Protein 6EYX (pdb70)

B-factor: mean 40.2, std 14.63, range [18.67, 123.26]

Foldseek 3Di:
DDFFVLLLVLLVVLCVLQDPDNQQQCCAVQNRDDPVRVVCSVVVNDTRNPDDPSNSVVSVVQRWDVLLVVLLVVLVVVQVVDPVNVVPDRSNVSSVVSVLVVVVVCCVVDLPQKFKDADWHGTSVGDIHGRSWIKIAGNVQDPDPPDGPGMGTKDFQDPPCPPQDDDGVSNSVVCVVCSVGID/DDFFVLLLVLLVVLCVLQDVDNQQQCCAPQQRDDPVRVVCSVPVNDTRNPDDPSNSVVSVVQRWDVLLVVLLVVLVVVQVVDPVNVVPDRSNVSSVVSVLVVVVVCCVPVVVQKAKDADWHATSVGDIPGRSWIKIAGNVQDPDPPDGPGIGTKRFQPDDDGVGVSVVCVVRSVRID

Solvent-accessible surface area: 16988 Å² total; per-residue (Å²): 12,85,7,32,98,43,0,30,46,0,0,31,48,2,5,70,33,7,5,185,127,59,72,27,0,17,79,13,107,51,4,111,3,79,90,80,68,7,110,99,0,80,108,51,49,29,78,0,69,142,15,18,0,24,72,0,6,25,0,0,61,26,0,2,10,14,0,0,13,0,0,0,0,12,0,0,59,38,17,64,126,56,112,68,27,86,163,110,40,70,2,66,54,20,0,19,99,13,1,26,98,12,0,63,72,12,21,178,109,76,82,84,17,2,33,23,20,99,5,147,10,104,4,37,86,38,88,108,41,76,112,0,22,6,45,0,4,25,74,71,14,48,39,38,128,68,20,44,1,15,16,0,27,1,46,25,109,20,111,72,91,89,115,79,42,100,35,101,97,83,43,4,88,3,1,56,114,6,42,150,50,0,112,16,130,2,23,97,36,0,28,71,0,0,28,46,2,4,68,23,5,5,178,115,58,73,29,0,16,86,12,101,48,5,132,8,81,82,76,71,0,84,109,0,75,112,57,49,38,73,0,67,158,16,8,0,27,66,0,6,27,0,2,48,27,0,1,10,14,0,0,15,0,0,0,1,12,0,5,75,35,15,72,126,55,112,68,28,85,164,111,41,58,0,54,50,20,0,15,100,12,0,29,100,11,0,64,58,8,11,171,95,53,82,122,22,2,35,21,20,97,5,49,10,105,2,40,85,38,87,146,53,67,118,0,20,26,45,0,4,10,77,73,14,48,34,38,130,68,21,43,0,16,13,0,26,0,44,60,118,103,106,102,39,102,106,89,73,6,89,67,2,66,120,22,43,152,55,0,113

Radius of gyration: 20.68 Å; Cα contacts (8 Å, |Δi|>4): 524; chains: 2; bounding box: 56×54×52 Å

Organism: NCBI:txid2932879

Structure (mmCIF, N/CA/C/O backbone):
data_6EYX
#
_entry.id   6EYX
#
_cell.length_a   71.370
_cell.length_b   71.370
_cell.length_c   177.700
_cell.angle_alpha   90.00
_cell.angle_beta   90.00
_cell.angle_gamma   90.00
#
_symmetry.space_group_name_H-M   'P 43 21 2'
#
loop_
_entity.id
_entity.type
_entity.pdbx_description
1 polymer AcrIIa6
2 water water
#
loop_
_atom_site.group_PDB
_atom_site.id
_atom_site.type_symbol
_atom_site.label_atom_id
_atom_site.label_alt_id
_atom_site.label_comp_id
_atom_site.label_asym_id
_atom_site.label_entity_id
_atom_site.label_seq_id
_atom_site.pdbx_PDB_ins_code
_atom_site.Cartn_x
_atom_site.Cartn_y
_atom_site.Cartn_z
_atom_site.occupancy
_atom_site.B_iso_or_equiv
_atom_site.auth_seq_id
_atom_site.auth_comp_id
_atom_site.auth_asym_id
_atom_site.auth_atom_id
_atom_site.pdbx_PDB_model_num
ATOM 1 N N . MET A 1 1 ? 30.736 -5.802 16.441 1.00 46.99 1 MET A N 1
ATOM 2 C CA . MET A 1 1 ? 32.064 -5.986 15.874 1.00 45.78 1 MET A CA 1
ATOM 3 C C . MET A 1 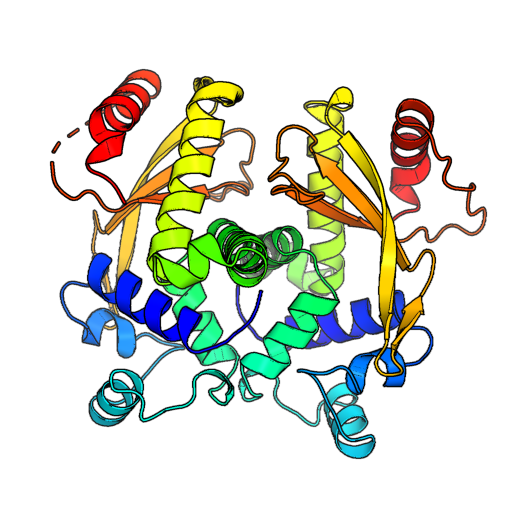1 ? 32.486 -7.453 15.864 1.00 42.67 1 MET A C 1
ATOM 4 O O . MET A 1 1 ? 32.305 -8.155 16.860 1.00 41.15 1 MET A O 1
ATOM 9 N N . LYS A 1 2 ? 33.046 -7.911 14.732 1.00 35.10 2 LYS A N 1
ATOM 10 C CA . LYS A 1 2 ? 33.528 -9.278 14.559 1.00 33.31 2 LYS A CA 1
ATOM 11 C C . LYS A 1 2 ? 34.846 -9.215 13.802 1.00 34.83 2 LYS A C 1
ATOM 12 O O . LYS A 1 2 ? 34.930 -8.548 12.765 1.00 34.09 2 LYS A O 1
ATOM 18 N N . ILE A 1 3 ? 35.874 -9.884 14.329 1.00 28.66 3 ILE A N 1
ATOM 19 C CA . ILE A 1 3 ? 37.163 -9.989 13.651 1.00 28.21 3 ILE A CA 1
ATOM 20 C C . ILE A 1 3 ? 37.081 -11.164 12.657 1.00 31.67 3 ILE A C 1
ATOM 21 O O . ILE A 1 3 ? 36.812 -12.305 13.066 1.00 31.68 3 ILE A O 1
ATOM 26 N N . ASN A 1 4 ? 37.292 -10.885 11.354 1.00 27.62 4 ASN A N 1
ATOM 27 C CA . ASN A 1 4 ? 37.259 -11.864 10.249 1.00 28.21 4 ASN A CA 1
ATOM 28 C C . ASN A 1 4 ? 38.044 -11.311 9.058 1.00 31.32 4 ASN A C 1
ATOM 29 O O . ASN A 1 4 ? 38.586 -10.206 9.156 1.00 29.54 4 ASN A O 1
ATOM 34 N N . ASP A 1 5 ? 38.058 -12.032 7.915 1.00 29.02 5 ASP A N 1
ATOM 35 C CA . ASP A 1 5 ? 38.750 -11.632 6.682 1.00 28.85 5 ASP A CA 1
ATOM 36 C C . ASP A 1 5 ? 38.293 -10.284 6.130 1.00 30.41 5 ASP A C 1
ATOM 37 O O . ASP A 1 5 ? 39.127 -9.556 5.594 1.00 28.79 5 ASP A O 1
ATOM 42 N N . ASP A 1 6 ? 37.009 -9.904 6.323 1.00 27.25 6 ASP A N 1
ATOM 43 C CA . ASP A 1 6 ? 36.538 -8.574 5.895 1.00 26.12 6 ASP A CA 1
ATOM 44 C C . ASP A 1 6 ? 37.299 -7.459 6.611 1.00 29.36 6 ASP A C 1
ATOM 45 O O . ASP A 1 6 ? 37.569 -6.420 6.005 1.00 28.81 6 ASP A O 1
ATOM 50 N N . ILE A 1 7 ? 37.652 -7.678 7.903 1.00 25.57 7 ILE A N 1
ATOM 51 C CA . ILE A 1 7 ? 38.409 -6.718 8.712 1.00 24.68 7 ILE A CA 1
ATOM 52 C C . ILE A 1 7 ? 39.859 -6.673 8.259 1.00 25.65 7 ILE A C 1
ATOM 53 O O . ILE A 1 7 ? 40.440 -5.588 8.203 1.00 23.70 7 ILE A O 1
ATOM 58 N N . LYS A 1 8 ? 40.434 -7.846 7.923 1.00 23.32 8 LYS A N 1
ATOM 59 C CA . LYS A 1 8 ? 41.806 -7.929 7.398 1.00 24.53 8 LYS A CA 1
ATOM 60 C C . LYS A 1 8 ? 41.907 -7.115 6.091 1.00 27.51 8 LYS A C 1
ATOM 61 O O . LYS A 1 8 ? 42.839 -6.337 5.927 1.00 26.08 8 LYS A O 1
ATOM 67 N N . GLU A 1 9 ? 40.914 -7.259 5.199 1.00 26.85 9 GLU A N 1
ATOM 68 C CA . GLU A 1 9 ? 40.851 -6.522 3.928 1.00 26.31 9 GLU A CA 1
ATOM 69 C C . GLU A 1 9 ? 40.695 -5.021 4.208 1.00 28.25 9 GLU A C 1
ATOM 70 O O . GLU A 1 9 ? 41.341 -4.219 3.544 1.00 26.40 9 GLU A O 1
ATOM 72 N N . LEU A 1 10 ? 39.885 -4.658 5.233 1.00 26.48 10 LEU A N 1
ATOM 73 C CA . LEU A 1 10 ? 39.674 -3.265 5.644 1.00 25.31 10 LEU A CA 1
ATOM 74 C C . LEU A 1 10 ? 40.989 -2.642 6.166 1.00 27.14 10 LEU A C 1
ATOM 75 O O . LEU A 1 10 ? 41.318 -1.516 5.785 1.00 26.74 10 LEU A O 1
ATOM 80 N N . ILE A 1 11 ? 41.719 -3.368 7.040 1.00 24.47 11 ILE A N 1
ATOM 81 C CA . ILE A 1 11 ? 43.006 -2.927 7.607 1.00 24.99 11 ILE A CA 1
ATOM 82 C C . ILE A 1 11 ? 43.997 -2.643 6.466 1.00 28.28 11 ILE A C 1
ATOM 83 O O . ILE A 1 11 ? 44.559 -1.548 6.395 1.00 28.38 11 ILE A O 1
ATOM 88 N N . LEU A 1 12 ? 44.186 -3.629 5.569 1.00 26.43 12 LEU A N 1
ATOM 89 C CA . LEU A 1 12 ? 45.117 -3.517 4.434 1.00 26.57 12 LEU A CA 1
ATOM 90 C C . LEU A 1 12 ? 44.758 -2.369 3.507 1.00 28.34 12 LEU A C 1
ATOM 91 O O . LEU A 1 12 ? 45.646 -1.645 3.072 1.00 26.01 12 LEU A O 1
ATOM 96 N N . GLU A 1 13 ? 43.444 -2.137 3.296 1.00 24.42 13 GLU A N 1
ATOM 97 C CA . GLU A 1 13 ? 42.964 -1.021 2.480 1.00 24.43 13 GLU A CA 1
ATOM 98 C C . GLU A 1 13 ? 43.341 0.313 3.113 1.00 26.89 13 GLU A C 1
ATOM 99 O O . GLU A 1 13 ? 43.939 1.148 2.437 1.00 26.01 13 GLU A O 1
ATOM 105 N N . TYR A 1 14 ? 43.018 0.504 4.410 1.00 23.52 14 TYR A N 1
ATOM 106 C CA . TYR A 1 14 ? 43.297 1.763 5.099 1.00 24.15 14 TYR A CA 1
ATOM 107 C C . TYR A 1 14 ? 44.797 2.003 5.332 1.00 28.36 14 TYR A C 1
ATOM 108 O O . TYR A 1 14 ? 45.237 3.145 5.256 1.00 28.07 14 TYR A O 1
ATOM 117 N N . MET A 1 15 ? 45.570 0.935 5.568 1.00 26.49 15 MET A N 1
ATOM 118 C CA . MET A 1 15 ? 47.027 0.988 5.703 1.00 27.31 15 MET A CA 1
ATOM 119 C C . MET A 1 15 ? 47.624 1.614 4.420 1.00 32.21 15 MET A C 1
ATOM 120 O O . MET A 1 15 ? 48.412 2.559 4.515 1.00 31.67 15 MET A O 1
ATOM 125 N N . SER A 1 16 ? 47.185 1.132 3.226 1.00 30.60 16 SER A N 1
ATOM 126 C CA . SER A 1 16 ? 47.639 1.613 1.908 1.00 31.09 16 SER A CA 1
ATOM 127 C C . SER A 1 16 ? 47.251 3.068 1.640 1.00 34.62 16 SER A C 1
ATOM 128 O O . SER A 1 16 ? 47.963 3.755 0.915 1.00 34.90 16 SER A O 1
ATOM 131 N N . ARG A 1 17 ? 46.143 3.537 2.237 1.00 30.45 17 ARG A N 1
ATOM 132 C CA . ARG A 1 17 ? 45.671 4.922 2.087 1.00 29.38 17 ARG A CA 1
ATOM 133 C C . ARG A 1 17 ? 46.493 5.909 2.893 1.00 33.83 17 ARG A C 1
ATOM 134 O O . ARG A 1 17 ? 46.709 7.029 2.431 1.00 33.85 17 ARG A O 1
ATOM 142 N N . TYR A 1 18 ? 46.855 5.549 4.142 1.00 30.40 18 TYR A N 1
ATOM 143 C CA . TYR A 1 18 ? 47.573 6.468 5.018 1.00 30.82 18 TYR A CA 1
ATOM 144 C C . TYR A 1 18 ? 49.085 6.331 4.943 1.00 35.52 18 TYR A C 1
ATOM 145 O O . TYR A 1 18 ? 49.779 7.309 5.168 1.00 35.31 18 TYR A O 1
ATOM 154 N N . PHE A 1 19 ? 49.594 5.127 4.650 1.00 32.80 19 PHE A N 1
ATOM 155 C CA . PHE A 1 19 ? 51.032 4.877 4.633 1.00 33.43 19 PHE A CA 1
ATOM 156 C C . PHE A 1 19 ? 51.592 4.606 3.243 1.00 41.89 19 PHE A C 1
ATOM 157 O O . PHE A 1 19 ? 51.286 3.581 2.632 1.00 42.91 19 PHE A O 1
ATOM 165 N N . LYS A 1 20 ? 52.451 5.530 2.773 1.00 39.99 20 LYS A N 1
ATOM 166 C CA . LYS A 1 20 ? 53.188 5.486 1.508 1.00 41.04 20 LYS A CA 1
ATOM 167 C C . LYS A 1 20 ? 54.134 4.289 1.578 1.00 45.36 20 LYS A C 1
ATOM 168 O O . LYS A 1 20 ? 54.199 3.497 0.636 1.00 45.09 20 LYS A O 1
ATOM 174 N N . PHE A 1 21 ? 54.828 4.133 2.724 1.00 42.18 21 PHE A N 1
ATOM 175 C CA . PHE A 1 21 ? 55.750 3.025 2.947 1.00 42.80 21 PHE A CA 1
ATOM 176 C C . PHE A 1 21 ? 55.194 2.118 4.032 1.00 43.05 21 PHE A C 1
ATOM 177 O O . PHE A 1 21 ? 54.934 2.581 5.141 1.00 41.32 21 PHE A O 1
ATOM 185 N N . GLU A 1 22 ? 54.953 0.842 3.684 1.00 37.36 22 GLU A N 1
ATOM 186 C CA . GLU A 1 22 ? 54.358 -0.160 4.564 1.00 35.47 22 GLU A CA 1
ATOM 187 C C . GLU A 1 22 ? 55.061 -0.325 5.893 1.00 37.60 22 GLU A C 1
ATOM 188 O O . GLU A 1 22 ? 54.372 -0.434 6.903 1.00 35.18 22 GLU A O 1
ATOM 194 N N . ASN A 1 23 ? 56.418 -0.315 5.915 1.00 35.26 23 ASN A N 1
ATOM 195 C CA . ASN A 1 23 ? 57.211 -0.474 7.140 1.00 35.41 23 ASN A CA 1
ATOM 196 C C . ASN A 1 23 ? 56.972 0.655 8.153 1.00 37.89 23 ASN A C 1
ATOM 197 O O . ASN A 1 23 ? 57.156 0.430 9.346 1.00 36.82 23 ASN A O 1
ATOM 202 N N . ASP A 1 24 ? 56.486 1.829 7.703 1.00 33.77 24 ASP A N 1
ATOM 203 C CA . ASP A 1 24 ? 56.126 2.937 8.599 1.00 32.67 24 ASP A CA 1
ATOM 204 C C . ASP A 1 24 ? 54.961 2.507 9.511 1.00 34.36 24 ASP A C 1
ATOM 205 O O . ASP A 1 24 ? 54.835 3.017 10.625 1.00 33.44 24 ASP A O 1
ATOM 210 N N . PHE A 1 25 ? 54.147 1.545 9.043 1.00 30.76 25 PHE A N 1
ATOM 211 C CA . PHE A 1 25 ? 53.000 0.985 9.761 1.00 29.65 25 PHE A CA 1
ATOM 212 C C . PHE A 1 25 ? 53.297 -0.345 10.456 1.00 34.59 25 PHE A C 1
ATOM 213 O O . PHE A 1 25 ? 53.051 -0.452 11.651 1.00 34.50 25 PHE A O 1
ATOM 221 N N . TYR A 1 26 ? 53.743 -1.380 9.713 1.00 31.22 26 TYR A N 1
ATOM 222 C CA . TYR A 1 26 ? 53.892 -2.712 10.302 1.00 30.98 26 TYR A CA 1
ATOM 223 C C . TYR A 1 26 ? 55.009 -2.830 11.345 1.00 35.29 26 TYR A C 1
ATOM 224 O O . TYR A 1 26 ? 54.970 -3.767 12.139 1.00 35.06 26 TYR A O 1
ATOM 233 N N . LYS A 1 27 ? 55.963 -1.879 11.380 1.00 32.29 27 LYS A N 1
ATOM 234 C CA . LYS A 1 27 ? 57.031 -1.871 12.379 1.00 33.50 27 LYS A CA 1
ATOM 235 C C . LYS A 1 27 ? 56.662 -1.039 13.615 1.00 37.23 27 LYS A C 1
ATOM 236 O O . LYS A 1 27 ? 57.489 -0.862 14.508 1.00 37.09 27 LYS A O 1
ATOM 242 N N . LEU A 1 28 ? 55.404 -0.529 13.680 1.00 32.38 28 LEU A N 1
ATOM 243 C CA . LEU A 1 28 ? 54.919 0.269 14.811 1.00 31.61 28 LEU A CA 1
ATOM 244 C C . LEU A 1 28 ? 54.895 -0.513 16.119 1.00 37.87 28 LEU A C 1
ATOM 245 O O . LEU A 1 28 ? 54.639 -1.722 16.086 1.00 36.95 28 LEU A O 1
ATOM 250 N N . PRO A 1 29 ? 55.161 0.158 17.275 1.00 37.45 29 PRO A N 1
ATOM 251 C CA . PRO A 1 29 ? 55.050 -0.531 18.582 1.00 37.77 29 PRO A CA 1
ATOM 252 C C . PRO A 1 29 ? 53.619 -1.057 18.759 1.00 39.96 29 PRO A C 1
ATOM 253 O O . PRO A 1 29 ? 52.654 -0.369 18.404 1.00 39.16 29 PRO A O 1
ATOM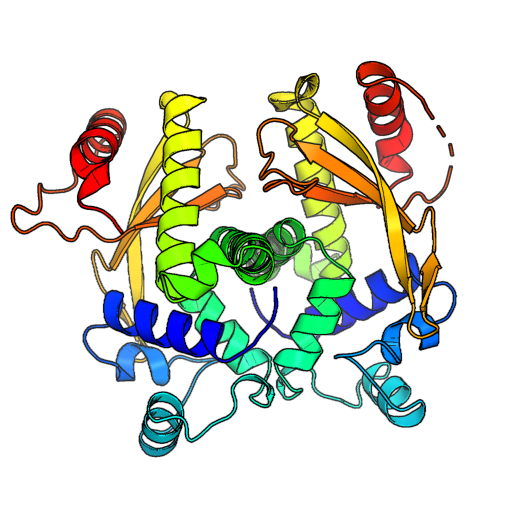 257 N N . GLY A 1 30 ? 53.494 -2.295 19.226 1.00 35.40 30 GLY A N 1
ATOM 258 C CA . GLY A 1 30 ? 52.191 -2.925 19.387 1.00 34.11 30 GLY A CA 1
ATOM 259 C C . GLY A 1 30 ? 51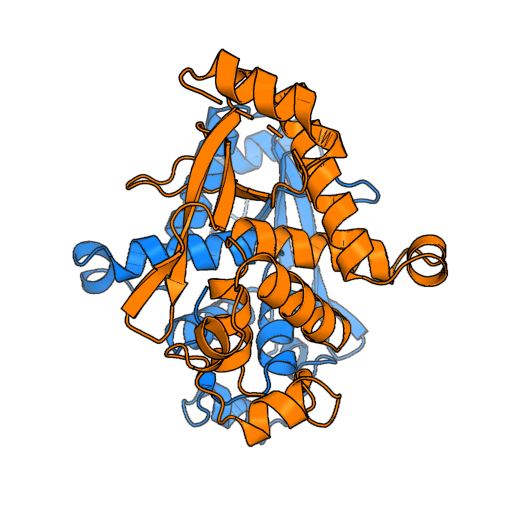.770 -3.734 18.177 1.00 36.12 30 GLY A C 1
ATOM 260 O O . GLY A 1 30 ? 50.919 -4.619 18.293 1.00 35.12 30 GLY A O 1
ATOM 261 N N . ILE A 1 31 ? 52.340 -3.430 16.997 1.00 32.21 31 ILE A N 1
ATOM 262 C CA . ILE A 1 31 ? 52.086 -4.136 15.732 1.00 30.56 31 ILE A CA 1
ATOM 263 C C . ILE A 1 31 ? 53.294 -5.040 15.487 1.00 36.63 31 ILE A C 1
ATOM 264 O O . ILE A 1 31 ? 53.153 -6.264 15.524 1.00 36.66 31 ILE A O 1
ATOM 269 N N . LYS A 1 32 ? 54.486 -4.422 15.341 1.00 34.11 32 LYS A N 1
ATOM 270 C CA . LYS A 1 32 ? 55.809 -5.019 15.219 1.00 35.14 32 LYS A CA 1
ATOM 271 C C . LYS A 1 32 ? 55.856 -6.348 14.437 1.00 36.93 32 LYS A C 1
ATOM 272 O O . LYS A 1 32 ? 56.128 -7.407 15.016 1.00 37.56 32 LYS A O 1
ATOM 278 N N . PHE A 1 33 ? 55.633 -6.278 13.121 1.00 31.39 33 PHE A N 1
ATOM 279 C CA . PHE A 1 33 ? 55.791 -7.440 12.251 1.00 31.18 33 PHE A CA 1
ATOM 280 C C . PHE A 1 33 ? 57.242 -7.487 11.762 1.00 34.49 33 PHE A C 1
ATOM 281 O O . PHE A 1 33 ? 57.865 -6.445 11.541 1.00 32.11 33 PHE A O 1
ATOM 289 N N . THR A 1 34 ? 57.760 -8.700 11.522 1.00 31.98 34 THR A N 1
ATOM 290 C CA . THR A 1 34 ? 59.053 -8.871 10.845 1.00 32.99 34 THR A CA 1
ATOM 291 C C . THR A 1 34 ? 58.686 -8.676 9.360 1.00 37.30 34 THR A C 1
ATOM 292 O O . THR A 1 34 ? 57.507 -8.820 9.011 1.00 35.39 34 THR A O 1
ATOM 296 N N . ASP A 1 35 ? 59.661 -8.363 8.494 1.00 36.08 35 ASP A N 1
ATOM 297 C CA . ASP A 1 35 ? 59.405 -8.185 7.056 1.00 36.36 35 ASP A CA 1
ATOM 298 C C . ASP A 1 35 ? 58.722 -9.424 6.455 1.00 40.33 35 ASP A C 1
ATOM 299 O O . ASP A 1 35 ? 57.749 -9.274 5.714 1.00 39.11 35 ASP A O 1
ATOM 304 N N . ALA A 1 36 ? 59.185 -10.641 6.844 1.00 37.09 36 ALA A N 1
ATOM 305 C CA . ALA A 1 36 ? 58.637 -11.916 6.373 1.00 36.92 36 ALA A CA 1
ATOM 306 C C . ALA A 1 36 ? 57.194 -12.161 6.830 1.00 38.90 36 ALA A C 1
ATOM 307 O O . ALA A 1 36 ? 56.359 -12.514 5.999 1.00 38.49 36 ALA A O 1
ATOM 309 N N . ASN A 1 37 ? 56.903 -11.966 8.139 1.00 34.70 37 ASN A N 1
ATOM 310 C CA . ASN A 1 37 ? 55.555 -12.146 8.696 1.00 33.42 37 ASN A CA 1
ATOM 311 C C . ASN A 1 37 ? 54.558 -11.124 8.159 1.00 37.13 37 ASN A C 1
ATOM 312 O O . ASN A 1 37 ? 53.367 -11.430 8.055 1.00 36.27 37 ASN A O 1
ATOM 317 N N . TRP A 1 38 ? 55.041 -9.931 7.780 1.00 35.24 38 TRP A N 1
ATOM 318 C CA . TRP A 1 38 ? 54.168 -8.909 7.201 1.00 35.71 38 TRP A CA 1
ATOM 319 C C . TRP A 1 38 ? 53.635 -9.356 5.832 1.00 38.43 38 TRP A C 1
ATOM 320 O O . TRP A 1 38 ? 52.422 -9.291 5.594 1.00 36.83 38 TRP A O 1
ATOM 331 N N . GLN A 1 39 ? 54.549 -9.829 4.953 1.00 35.73 39 GLN A N 1
ATOM 332 C CA . GLN A 1 39 ? 54.251 -10.359 3.618 1.00 35.71 39 GLN A CA 1
ATOM 333 C C . GLN A 1 39 ? 53.273 -11.534 3.749 1.00 39.26 39 GLN A C 1
ATOM 334 O O . GLN A 1 39 ? 52.281 -11.565 3.017 1.00 37.63 39 GLN A O 1
ATOM 340 N N . LYS A 1 40 ? 53.524 -12.465 4.724 1.00 36.95 40 LYS A N 1
ATOM 341 C CA . LYS A 1 40 ? 52.661 -13.622 5.031 1.00 37.09 40 LYS A CA 1
ATOM 342 C C . LYS A 1 40 ? 51.242 -13.133 5.384 1.00 40.34 40 LYS A C 1
ATOM 343 O O . LYS A 1 40 ? 50.265 -13.687 4.869 1.00 39.91 40 LYS A O 1
ATOM 349 N N . PHE A 1 41 ? 51.143 -12.057 6.198 1.00 35.77 41 PHE A N 1
ATOM 350 C CA . PHE A 1 41 ? 49.860 -11.455 6.577 1.00 34.69 41 PHE A CA 1
ATOM 351 C C . PHE A 1 41 ? 49.123 -10.864 5.361 1.00 39.73 41 PHE A C 1
ATOM 352 O O . PHE A 1 41 ? 47.944 -11.158 5.176 1.00 38.50 41 PHE A O 1
ATOM 360 N N . LYS A 1 42 ? 49.821 -10.064 4.526 1.00 38.44 42 LYS A N 1
ATOM 361 C CA . LYS A 1 42 ? 49.265 -9.441 3.308 1.00 38.66 42 LYS A CA 1
ATOM 362 C C . LYS A 1 42 ? 48.777 -10.465 2.271 1.00 45.19 42 LYS A C 1
ATOM 363 O O . LYS A 1 42 ? 47.758 -10.228 1.621 1.00 44.88 42 LYS A O 1
ATOM 369 N N . ASN A 1 43 ? 49.511 -11.587 2.116 1.00 43.03 43 ASN A N 1
ATOM 370 C CA . ASN A 1 43 ? 49.249 -12.617 1.110 1.00 44.32 43 ASN A CA 1
ATOM 371 C C . ASN A 1 43 ? 48.209 -13.697 1.508 1.00 49.70 43 ASN A C 1
ATOM 372 O O . ASN A 1 43 ? 47.966 -14.603 0.708 1.00 50.43 43 ASN A O 1
ATOM 377 N N . GLY A 1 44 ? 47.578 -13.581 2.679 1.00 45.49 44 GLY A N 1
ATOM 378 C CA . GLY A 1 44 ? 46.599 -14.575 3.137 1.00 45.08 44 GLY A CA 1
ATOM 379 C C . GLY A 1 44 ? 47.127 -15.784 3.892 1.00 48.51 44 GLY A C 1
ATOM 380 O O . GLY A 1 44 ? 46.375 -16.729 4.156 1.00 49.86 44 GLY A O 1
ATOM 381 N N . GLY A 1 45 ? 48.406 -15.754 4.265 1.00 42.97 45 GLY A N 1
ATOM 382 C CA . GLY A 1 45 ? 49.043 -16.844 5.009 1.00 42.54 45 GLY A CA 1
ATOM 383 C C . GLY A 1 45 ? 48.802 -16.842 6.511 1.00 43.62 45 GLY A C 1
ATOM 384 O O . GLY A 1 45 ? 49.189 -17.801 7.191 1.00 42.22 45 GLY A O 1
ATOM 385 N N . THR A 1 46 ? 48.163 -15.778 7.045 1.00 38.31 46 THR A N 1
ATOM 386 C CA . THR A 1 46 ? 47.887 -15.658 8.482 1.00 37.89 46 THR A CA 1
ATOM 387 C C . THR A 1 46 ? 46.399 -15.415 8.790 1.00 40.71 46 THR A C 1
ATOM 388 O O . THR A 1 46 ? 45.828 -14.404 8.364 1.00 39.81 46 THR A O 1
ATOM 392 N N . ASP A 1 47 ? 45.792 -16.312 9.580 1.00 36.20 47 ASP A N 1
ATOM 393 C CA . ASP A 1 47 ? 44.389 -16.171 9.986 1.00 35.07 47 ASP A CA 1
ATOM 394 C C . ASP A 1 47 ? 44.257 -15.071 11.045 1.00 35.26 47 ASP A C 1
ATOM 395 O O . ASP A 1 47 ? 44.702 -15.252 12.187 1.00 33.82 47 ASP A O 1
ATOM 400 N N . ILE A 1 48 ? 43.645 -13.923 10.671 1.00 31.10 48 ILE A N 1
ATOM 401 C CA . ILE A 1 48 ? 43.439 -12.771 11.558 1.00 29.66 48 ILE A CA 1
ATOM 402 C C . ILE A 1 48 ? 42.621 -13.142 12.818 1.00 32.57 48 ILE A C 1
ATOM 403 O O . ILE A 1 48 ? 42.849 -12.573 13.882 1.00 31.48 48 ILE A O 1
ATOM 408 N N . GLU A 1 49 ? 41.712 -14.125 12.698 1.00 30.08 49 GLU A N 1
ATOM 409 C CA . GLU A 1 49 ? 40.887 -14.602 13.809 1.00 30.08 49 GLU A CA 1
ATOM 410 C C . GLU A 1 49 ? 41.734 -15.195 14.934 1.00 34.78 49 GLU A C 1
ATOM 411 O O . GLU A 1 49 ? 41.378 -15.049 16.111 1.00 33.81 49 GLU A O 1
ATOM 417 N N . LYS A 1 50 ? 42.864 -15.838 14.571 1.00 32.53 50 LYS A N 1
ATOM 418 C CA . LYS A 1 50 ? 43.777 -16.495 15.507 1.00 32.83 50 LYS A CA 1
ATOM 419 C C . LYS A 1 50 ? 44.979 -15.655 15.924 1.00 36.37 50 LYS A C 1
ATOM 420 O O . LYS A 1 50 ? 45.714 -16.060 16.837 1.00 36.67 50 LYS A O 1
ATOM 426 N N . MET A 1 51 ? 45.180 -14.491 15.283 1.00 32.04 51 MET A N 1
ATOM 427 C CA . MET A 1 51 ? 46.280 -13.583 15.647 1.00 32.20 51 MET A CA 1
ATOM 428 C C . MET A 1 51 ? 46.023 -12.974 17.034 1.00 32.67 51 MET A C 1
ATOM 429 O O . MET A 1 51 ? 44.867 -12.905 17.460 1.00 30.50 51 MET A O 1
ATOM 434 N N . GLY A 1 52 ? 47.098 -12.550 17.713 1.00 28.77 52 GLY A N 1
ATOM 435 C CA . GLY A 1 52 ? 47.040 -11.927 19.035 1.00 28.46 52 GLY A CA 1
ATOM 436 C C . GLY A 1 52 ? 46.105 -10.732 19.049 1.00 31.80 52 GLY A C 1
ATOM 437 O O . GLY A 1 52 ? 46.173 -9.886 18.156 1.00 30.24 52 GLY A O 1
ATOM 438 N N . ALA A 1 53 ? 45.170 -10.710 20.018 1.00 29.20 53 ALA A N 1
ATOM 439 C CA . ALA A 1 53 ? 44.167 -9.654 20.170 1.00 28.68 53 ALA A CA 1
ATOM 440 C C . ALA A 1 53 ? 44.772 -8.265 20.285 1.00 30.12 53 ALA A C 1
ATOM 441 O O . ALA A 1 53 ? 44.235 -7.336 19.697 1.00 27.48 53 ALA A O 1
ATOM 443 N N . ALA A 1 54 ? 45.875 -8.118 21.039 1.00 28.16 54 ALA A N 1
ATOM 444 C CA . ALA A 1 54 ? 46.531 -6.818 21.202 1.00 28.14 54 ALA A CA 1
ATOM 445 C C . ALA A 1 54 ? 47.083 -6.301 19.877 1.00 29.11 54 ALA A C 1
ATOM 446 O O . ALA A 1 54 ? 46.903 -5.137 19.578 1.00 25.75 54 ALA A O 1
ATOM 448 N N . ARG A 1 55 ? 47.729 -7.168 19.082 1.00 26.74 55 ARG A N 1
ATOM 449 C CA . ARG A 1 55 ? 48.283 -6.825 17.760 1.00 26.81 55 ARG A CA 1
ATOM 450 C C . ARG A 1 55 ? 47.196 -6.413 16.745 1.00 29.48 55 ARG A C 1
ATOM 451 O O . ARG A 1 55 ? 47.351 -5.396 16.063 1.00 26.87 55 ARG A O 1
ATOM 459 N N . VAL A 1 56 ? 46.101 -7.194 16.664 1.00 26.21 56 VAL A N 1
ATOM 460 C CA . VAL A 1 56 ? 44.982 -6.899 15.757 1.00 25.93 56 VAL A CA 1
ATOM 461 C C . VAL A 1 56 ? 44.325 -5.570 16.123 1.00 28.32 56 VAL A C 1
ATOM 462 O O . VAL A 1 56 ? 44.077 -4.747 15.238 1.00 27.41 56 VAL A O 1
ATOM 466 N N . ASN A 1 57 ? 44.045 -5.363 17.422 1.00 25.58 57 ASN A N 1
ATOM 467 C CA . ASN A 1 57 ? 43.415 -4.130 17.886 1.00 24.52 57 ASN A CA 1
ATOM 468 C C . ASN A 1 57 ? 44.352 -2.921 17.819 1.00 26.92 57 ASN A C 1
ATOM 469 O O . ASN A 1 57 ? 43.863 -1.807 17.662 1.00 26.72 57 ASN A O 1
ATOM 474 N N . ALA A 1 58 ? 45.684 -3.139 17.843 1.00 23.07 58 ALA A N 1
ATOM 475 C CA . ALA A 1 58 ? 46.647 -2.039 17.682 1.00 22.51 58 ALA A CA 1
ATOM 476 C C . ALA A 1 58 ? 46.647 -1.548 16.223 1.00 25.97 58 ALA A C 1
ATOM 477 O O . ALA A 1 58 ? 46.777 -0.333 15.986 1.00 26.11 58 ALA A O 1
ATOM 479 N N . MET A 1 59 ? 46.464 -2.472 15.247 1.00 22.06 59 MET A N 1
ATOM 480 C CA . MET A 1 59 ? 46.375 -2.126 13.821 1.00 21.44 59 MET A CA 1
ATOM 481 C C . MET A 1 59 ? 45.125 -1.284 13.625 1.00 24.87 59 MET A C 1
ATOM 482 O O . MET A 1 59 ? 45.186 -0.227 12.988 1.00 23.59 59 MET A O 1
ATOM 487 N N . LEU A 1 60 ? 43.994 -1.709 14.231 1.00 22.49 60 LEU A N 1
ATOM 488 C CA . LEU A 1 60 ? 42.723 -0.984 14.142 1.00 21.64 60 LEU A CA 1
ATOM 489 C C . LEU A 1 60 ? 42.798 0.366 14.818 1.00 25.07 60 LEU A C 1
ATOM 490 O O . LEU A 1 60 ? 42.320 1.355 14.254 1.00 24.82 60 LEU A O 1
ATOM 495 N N . ASP A 1 61 ? 43.440 0.437 16.010 1.00 24.54 61 ASP A N 1
ATOM 496 C CA . ASP A 1 61 ? 43.608 1.669 16.790 1.00 23.90 61 ASP A CA 1
ATOM 497 C C . ASP A 1 61 ? 44.407 2.730 16.025 1.00 27.38 61 ASP A C 1
ATOM 498 O O . ASP A 1 61 ? 44.067 3.917 16.083 1.00 25.92 61 ASP A O 1
ATOM 503 N N . CYS A 1 62 ? 45.453 2.300 15.287 1.00 26.63 62 CYS A N 1
ATOM 504 C CA . CYS A 1 62 ? 46.274 3.192 14.466 1.00 26.55 62 CYS A CA 1
ATOM 505 C C . CYS A 1 62 ? 45.457 3.791 13.302 1.00 28.43 62 CYS A C 1
ATOM 506 O O . CYS A 1 62 ? 45.441 5.007 13.101 1.00 27.15 62 CYS A O 1
ATOM 509 N N . LEU A 1 63 ? 44.758 2.929 12.555 1.00 24.37 63 LEU A N 1
ATOM 510 C CA . LEU A 1 63 ? 44.042 3.302 11.335 1.00 24.60 63 LEU A CA 1
ATOM 511 C C . LEU A 1 63 ? 42.697 3.991 11.526 1.00 28.04 63 LEU A C 1
ATO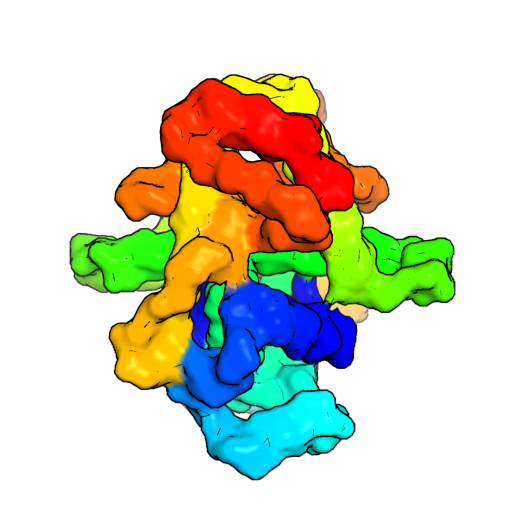M 512 O O . LEU A 1 63 ? 42.289 4.748 10.645 1.00 28.91 63 LEU A O 1
ATOM 517 N N . PHE A 1 64 ? 42.020 3.738 12.643 1.00 23.19 64 PHE A N 1
ATOM 518 C CA . PHE A 1 64 ? 40.678 4.281 12.884 1.00 21.42 64 PHE A CA 1
ATOM 519 C C . PHE A 1 64 ? 40.526 4.988 14.211 1.00 25.72 64 PHE A C 1
ATOM 520 O O . PHE A 1 64 ? 41.023 4.527 15.242 1.00 23.95 64 PHE A O 1
ATOM 528 N N . ASP A 1 65 ? 39.733 6.063 14.199 1.00 23.75 65 ASP A N 1
ATOM 529 C CA . ASP A 1 65 ? 39.323 6.745 15.415 1.00 22.76 65 ASP A CA 1
ATOM 530 C C . ASP A 1 65 ? 38.422 5.741 16.143 1.00 24.78 65 ASP A C 1
ATOM 531 O O . ASP A 1 65 ? 37.799 4.894 15.487 1.00 24.19 65 ASP A O 1
ATOM 536 N N . ASP A 1 66 ? 38.361 5.813 17.479 1.00 19.94 66 ASP A N 1
ATOM 537 C CA . ASP A 1 66 ? 37.495 4.922 18.268 1.00 20.83 66 ASP A CA 1
ATOM 538 C C . ASP A 1 66 ? 36.033 5.007 17.814 1.00 22.17 66 ASP A C 1
ATOM 539 O O . ASP A 1 66 ? 35.371 3.985 17.777 1.00 20.75 66 ASP A O 1
ATOM 544 N N . PHE A 1 67 ? 35.566 6.186 17.402 1.00 19.91 67 PHE A N 1
ATOM 545 C CA . PHE A 1 67 ? 34.182 6.299 16.891 1.00 20.44 67 PHE A CA 1
ATOM 546 C C . PHE A 1 67 ? 34.035 5.534 15.551 1.00 24.28 67 PHE A C 1
ATOM 547 O O . PHE A 1 67 ? 32.990 4.928 15.301 1.00 25.27 67 PHE A O 1
ATOM 555 N N . GLU A 1 68 ? 35.099 5.518 14.722 1.00 20.62 68 GLU A N 1
ATOM 556 C CA . GLU A 1 68 ? 35.094 4.791 13.448 1.00 20.34 68 GLU A CA 1
ATOM 557 C C . GLU A 1 68 ? 35.056 3.284 13.711 1.00 24.87 68 GLU A C 1
ATOM 558 O O . GLU A 1 68 ? 34.407 2.551 12.963 1.00 24.24 68 GLU A O 1
ATOM 564 N N . LEU A 1 69 ? 35.667 2.841 14.823 1.00 23.12 69 LEU A N 1
ATOM 565 C CA . LEU A 1 69 ? 35.617 1.431 15.244 1.00 23.56 69 LEU A CA 1
ATOM 566 C C . LEU A 1 69 ? 34.175 1.018 15.579 1.00 25.57 69 LEU A C 1
ATOM 567 O O . LEU A 1 69 ? 33.761 -0.088 15.237 1.00 24.55 69 LEU A O 1
ATOM 572 N N . ALA A 1 70 ? 33.385 1.949 16.146 1.00 23.08 70 ALA A N 1
ATOM 573 C CA . ALA A 1 70 ? 31.957 1.693 16.415 1.00 22.36 70 ALA A CA 1
ATOM 574 C C . ALA A 1 70 ? 31.202 1.618 15.072 1.00 25.31 70 ALA A C 1
ATOM 575 O O . ALA A 1 70 ? 30.371 0.730 14.902 1.00 23.72 70 ALA A O 1
ATOM 577 N N . MET A 1 71 ? 31.516 2.532 14.115 1.00 22.15 71 MET A N 1
ATOM 578 C CA . MET A 1 71 ? 30.896 2.539 12.777 1.00 21.62 71 MET A CA 1
ATOM 579 C C . MET A 1 71 ? 31.191 1.241 12.022 1.00 25.65 71 MET A C 1
ATOM 580 O O . MET A 1 71 ? 30.302 0.721 11.357 1.00 25.50 71 MET A O 1
ATOM 585 N N . ILE A 1 72 ? 32.412 0.692 12.161 1.00 21.58 72 ILE A N 1
ATOM 586 C CA . ILE A 1 72 ? 32.770 -0.583 11.530 1.00 21.31 72 ILE A CA 1
ATOM 587 C C . ILE A 1 72 ? 31.826 -1.696 12.015 1.00 25.55 72 ILE A C 1
ATOM 588 O O . ILE A 1 72 ? 31.313 -2.451 11.194 1.00 25.56 72 ILE A O 1
ATOM 593 N N . GLY A 1 73 ? 31.622 -1.788 13.333 1.00 23.67 73 GLY A N 1
ATOM 594 C CA . GLY A 1 73 ? 30.744 -2.787 13.934 1.00 23.54 73 GLY A CA 1
ATOM 595 C C . GLY A 1 73 ? 29.294 -2.641 13.511 1.00 26.78 73 GLY A C 1
ATOM 596 O O . GLY A 1 73 ? 28.634 -3.633 13.183 1.00 24.12 73 GLY A O 1
ATOM 597 N N . LYS A 1 74 ? 28.787 -1.394 13.494 1.00 22.94 74 LYS A N 1
ATOM 598 C CA . LYS A 1 74 ? 27.403 -1.124 13.057 1.00 23.39 74 LYS A CA 1
ATOM 599 C C . LYS A 1 74 ? 27.253 -1.453 11.544 1.00 26.55 74 LYS A C 1
ATOM 600 O O . LYS A 1 74 ? 26.238 -2.036 11.149 1.00 26.77 74 LYS A O 1
ATOM 606 N N . ALA A 1 75 ? 28.281 -1.103 10.716 1.00 21.64 75 ALA A N 1
ATOM 607 C CA . ALA A 1 75 ? 28.297 -1.379 9.271 1.00 21.76 75 ALA A CA 1
ATOM 608 C C . ALA A 1 75 ? 28.257 -2.899 9.025 1.00 26.97 75 ALA A C 1
ATOM 609 O O . ALA A 1 75 ? 27.475 -3.344 8.185 1.00 26.19 75 ALA A O 1
ATOM 611 N N . GLN A 1 76 ? 29.028 -3.693 9.812 1.00 25.17 76 GLN A N 1
ATOM 612 C CA . GLN A 1 76 ? 29.047 -5.162 9.732 1.00 25.30 76 GLN A CA 1
ATOM 613 C C . GLN A 1 76 ? 27.646 -5.723 9.929 1.00 31.67 76 GLN A C 1
ATOM 614 O O . GLN A 1 76 ? 27.205 -6.538 9.119 1.00 31.76 76 GLN A O 1
ATOM 620 N N . THR A 1 77 ? 26.926 -5.249 10.969 1.00 29.44 77 THR A N 1
ATOM 621 C CA . THR A 1 77 ? 25.550 -5.689 11.246 1.00 30.36 77 THR A CA 1
ATOM 622 C C . THR A 1 77 ? 24.663 -5.481 10.005 1.00 33.37 77 THR A C 1
ATOM 623 O O . THR A 1 77 ? 23.990 -6.421 9.575 1.00 32.71 77 THR A O 1
ATOM 627 N N . ASN A 1 78 ? 24.706 -4.265 9.408 1.00 30.03 78 ASN A N 1
ATOM 628 C CA . ASN A 1 78 ? 23.953 -3.921 8.199 1.00 30.33 78 ASN A CA 1
ATOM 629 C C . ASN A 1 78 ? 24.340 -4.816 7.026 1.00 33.49 78 ASN A C 1
ATOM 630 O O . ASN A 1 78 ? 23.465 -5.383 6.388 1.00 33.15 78 ASN A O 1
ATOM 635 N N . TYR A 1 79 ? 25.657 -4.967 6.779 1.00 29.29 79 TYR A N 1
ATOM 636 C CA . TYR A 1 79 ? 26.237 -5.727 5.675 1.00 29.22 79 TYR A CA 1
ATOM 637 C C . TYR A 1 79 ? 25.871 -7.217 5.713 1.00 34.87 79 TYR A C 1
ATOM 638 O O . TYR A 1 79 ? 25.382 -7.747 4.713 1.00 35.48 79 TYR A O 1
ATOM 647 N N . TYR A 1 80 ? 26.069 -7.883 6.862 1.00 32.76 80 TYR A N 1
ATOM 648 C CA . TYR A 1 80 ? 25.789 -9.318 6.983 1.00 34.34 80 TYR A CA 1
ATOM 649 C C . TYR A 1 80 ? 24.297 -9.680 6.944 1.00 39.49 80 TYR A C 1
ATOM 650 O O . TYR A 1 80 ? 23.965 -10.830 6.658 1.00 39.48 80 TYR A O 1
ATOM 659 N N . ASN A 1 81 ? 23.411 -8.700 7.168 1.00 37.49 81 ASN A N 1
ATOM 660 C CA . ASN A 1 81 ? 21.958 -8.900 7.135 1.00 39.38 81 ASN A CA 1
ATOM 661 C C . ASN A 1 81 ? 21.299 -8.413 5.830 1.00 45.45 81 ASN A C 1
ATOM 662 O O . ASN A 1 81 ? 20.080 -8.548 5.673 1.00 45.93 81 ASN A O 1
ATOM 667 N N . ASP A 1 82 ? 22.100 -7.861 4.893 1.00 42.88 82 ASP A N 1
ATOM 668 C CA . ASP A 1 82 ? 21.609 -7.351 3.609 1.00 43.52 82 ASP A CA 1
ATOM 669 C C . ASP A 1 82 ? 22.284 -8.082 2.444 1.00 47.57 82 ASP A C 1
ATOM 670 O O . ASP A 1 82 ? 23.452 -7.825 2.134 1.00 45.90 82 ASP A O 1
ATOM 675 N N . ASN A 1 83 ? 21.529 -8.993 1.802 1.00 44.97 83 ASN A N 1
ATOM 676 C CA . ASN A 1 83 ? 21.992 -9.804 0.670 1.00 45.63 83 ASN A CA 1
ATOM 677 C C . ASN A 1 83 ? 22.385 -8.978 -0.567 1.00 49.11 83 ASN A C 1
ATOM 678 O O . ASN A 1 83 ? 23.320 -9.356 -1.272 1.00 48.72 83 ASN A O 1
ATOM 683 N N . SER A 1 84 ? 21.698 -7.846 -0.805 1.00 44.89 84 SER A N 1
ATOM 684 C CA . SER A 1 84 ? 21.988 -6.930 -1.909 1.00 44.50 84 SER A CA 1
ATOM 685 C C . SER A 1 84 ? 23.392 -6.317 -1.744 1.00 44.16 84 SER A C 1
ATOM 686 O O . SER A 1 84 ? 24.146 -6.249 -2.716 1.00 43.21 84 SER A O 1
ATOM 689 N N . LEU A 1 85 ? 23.746 -5.915 -0.506 1.00 38.32 85 LEU A N 1
ATOM 690 C CA . LEU A 1 85 ? 25.043 -5.325 -0.156 1.00 36.41 85 LEU A CA 1
ATOM 691 C C . LEU A 1 85 ? 26.192 -6.312 -0.394 1.00 37.93 85 LEU A C 1
ATOM 692 O O . LEU A 1 85 ? 27.172 -5.955 -1.043 1.00 35.93 85 LEU A O 1
ATOM 697 N N . LYS A 1 86 ? 26.056 -7.553 0.123 1.00 34.67 86 LYS A N 1
ATOM 698 C CA . LYS A 1 86 ? 27.054 -8.628 -0.022 1.00 34.43 86 LYS A CA 1
ATOM 699 C C . LYS A 1 86 ? 27.245 -8.995 -1.514 1.00 37.11 86 LYS A C 1
ATOM 700 O O . LYS A 1 86 ? 28.376 -9.169 -1.987 1.00 35.79 86 LYS A O 1
ATOM 706 N N . MET A 1 87 ? 26.131 -9.044 -2.252 1.00 34.00 87 MET A N 1
ATOM 707 C CA . MET A 1 87 ? 26.129 -9.353 -3.685 1.00 35.43 87 MET A CA 1
ATOM 708 C C . MET A 1 87 ? 26.927 -8.325 -4.495 1.00 38.56 87 MET A C 1
ATOM 709 O O . MET A 1 87 ? 27.719 -8.707 -5.348 1.00 38.70 87 MET A O 1
ATOM 714 N N . ASN A 1 88 ? 26.711 -7.033 -4.221 1.00 34.36 88 ASN A N 1
ATOM 715 C CA . ASN A 1 88 ? 27.258 -5.930 -5.006 1.00 34.00 88 ASN A CA 1
ATOM 716 C C . ASN A 1 88 ? 28.626 -5.388 -4.629 1.00 36.23 88 ASN A C 1
ATOM 717 O O . ASN A 1 88 ? 29.340 -4.940 -5.522 1.00 36.15 88 ASN A O 1
ATOM 722 N N . MET A 1 89 ? 28.975 -5.357 -3.336 1.00 32.18 89 MET A N 1
ATOM 723 C CA . MET A 1 89 ? 30.257 -4.758 -2.955 1.00 31.37 89 MET A CA 1
ATOM 724 C C . MET A 1 89 ? 30.978 -5.465 -1.803 1.00 35.68 89 MET A C 1
ATOM 725 O O . MET A 1 89 ? 30.316 -6.095 -0.982 1.00 35.56 89 MET A O 1
ATOM 730 N N . PRO A 1 90 ? 32.327 -5.329 -1.706 1.00 32.11 90 PRO A N 1
ATOM 731 C CA . PRO A 1 90 ? 33.034 -5.899 -0.548 1.00 30.85 90 PRO A CA 1
ATOM 732 C C . PRO A 1 90 ? 32.752 -5.044 0.700 1.00 32.09 90 PRO A C 1
ATOM 733 O O . PRO A 1 90 ? 32.247 -3.914 0.580 1.00 29.96 90 PRO A O 1
ATOM 737 N N . PHE A 1 91 ? 33.029 -5.593 1.897 1.00 28.45 91 PHE A N 1
ATOM 738 C CA . PHE A 1 91 ? 32.738 -4.903 3.151 1.00 26.70 91 PHE A CA 1
ATOM 739 C C . PHE A 1 91 ? 33.373 -3.523 3.267 1.00 28.47 91 PHE A C 1
ATOM 740 O O . PHE A 1 91 ? 32.649 -2.585 3.572 1.00 27.68 91 PHE A O 1
ATOM 748 N N . TYR A 1 92 ? 34.692 -3.378 3.010 1.00 25.21 92 TYR A N 1
ATOM 749 C CA . TYR A 1 92 ? 35.396 -2.089 3.184 1.00 25.07 92 TYR A CA 1
ATOM 750 C C . TYR A 1 92 ? 34.743 -0.913 2.428 1.00 29.19 92 TYR A C 1
ATOM 751 O O . TYR A 1 92 ? 34.681 0.205 2.957 1.00 26.95 92 TYR A O 1
ATOM 760 N N . THR A 1 93 ? 34.266 -1.185 1.195 1.00 27.13 93 THR A N 1
ATOM 761 C CA . THR A 1 93 ? 33.549 -0.241 0.335 1.00 28.05 93 THR A CA 1
ATOM 762 C C . THR A 1 93 ? 32.209 0.108 0.986 1.00 29.33 93 THR A C 1
ATOM 763 O O . THR A 1 93 ? 31.844 1.281 0.999 1.00 28.62 93 THR A O 1
ATOM 767 N N . TYR A 1 94 ? 31.462 -0.906 1.500 1.00 26.42 94 TYR A N 1
ATOM 768 C CA . TYR A 1 94 ? 30.210 -0.615 2.206 1.00 26.48 94 TYR A CA 1
ATOM 769 C C . TYR A 1 94 ? 30.474 0.284 3.423 1.00 28.75 94 TYR A C 1
ATOM 770 O O . TYR A 1 94 ? 29.716 1.221 3.648 1.00 29.07 94 TYR A O 1
ATOM 779 N N . TYR A 1 95 ? 31.560 0.002 4.186 1.00 25.01 95 TYR A N 1
ATOM 780 C CA . TYR A 1 95 ? 31.940 0.808 5.353 1.00 24.37 95 TYR A CA 1
ATOM 781 C C . TYR A 1 95 ? 32.149 2.293 4.963 1.00 27.90 95 TYR A C 1
ATOM 782 O O . TYR A 1 95 ? 31.651 3.162 5.681 1.00 27.38 95 TYR A O 1
ATOM 791 N N . ASP A 1 96 ? 32.859 2.574 3.826 1.00 25.83 96 ASP A N 1
ATOM 792 C CA . ASP A 1 96 ? 33.084 3.945 3.315 1.00 25.16 96 ASP A CA 1
ATOM 793 C C . ASP A 1 96 ? 31.769 4.647 3.025 1.00 28.03 96 ASP A C 1
ATOM 794 O O . ASP A 1 96 ? 31.626 5.845 3.287 1.00 26.66 96 ASP A O 1
ATOM 799 N N . MET A 1 97 ? 30.813 3.888 2.486 1.00 26.13 97 MET A N 1
ATOM 800 C CA . MET A 1 97 ? 29.476 4.374 2.182 1.00 27.03 97 MET A CA 1
ATOM 801 C C . MET A 1 97 ? 28.720 4.684 3.500 1.00 27.94 97 MET A C 1
ATOM 802 O O . MET A 1 97 ? 28.063 5.723 3.586 1.00 26.96 97 MET A O 1
ATOM 807 N N . PHE A 1 98 ? 28.806 3.774 4.507 1.00 24.66 98 PHE A N 1
ATOM 808 C CA . PHE A 1 98 ? 28.171 3.947 5.831 1.00 23.16 98 PHE A CA 1
ATOM 809 C C . PHE A 1 98 ? 28.730 5.222 6.481 1.00 23.20 98 PHE A C 1
ATOM 810 O O . PHE A 1 98 ? 27.970 6.048 6.990 1.00 21.24 98 PHE A O 1
ATOM 818 N N . LYS A 1 99 ? 30.068 5.378 6.447 1.00 18.98 99 LYS A N 1
ATOM 819 C CA . LYS A 1 99 ? 30.769 6.522 7.020 1.00 19.74 99 LYS A CA 1
ATOM 820 C C . LYS A 1 99 ? 30.352 7.831 6.329 1.00 23.24 99 LYS A C 1
ATOM 821 O O . LYS A 1 99 ? 30.088 8.826 7.010 1.00 22.93 99 LYS A O 1
ATOM 827 N N . LYS A 1 100 ? 30.279 7.823 4.974 1.00 20.53 100 LYS A N 1
ATOM 828 C CA . LYS A 1 100 ? 29.866 8.992 4.194 1.00 18.67 100 LYS A CA 1
ATOM 829 C C . LYS A 1 100 ? 28.430 9.388 4.571 1.00 22.97 100 LYS A C 1
ATOM 830 O O . LYS A 1 100 ? 28.138 10.585 4.700 1.00 22.82 100 LYS A O 1
ATOM 836 N N . GLN A 1 101 ? 27.548 8.389 4.760 1.00 20.14 101 GLN A N 1
ATOM 837 C CA . GLN A 1 101 ? 26.149 8.660 5.137 1.00 21.61 101 GLN A CA 1
ATOM 838 C C . GLN A 1 101 ? 26.064 9.275 6.533 1.00 26.25 101 GLN A C 1
ATOM 839 O O . GLN A 1 101 ? 25.214 10.134 6.753 1.00 25.85 101 GLN A O 1
ATOM 845 N N . GLN A 1 102 ? 26.993 8.896 7.444 1.00 23.39 102 GLN A N 1
ATOM 846 C CA . GLN A 1 102 ? 27.070 9.456 8.801 1.00 23.73 102 GLN A CA 1
ATOM 847 C C . GLN A 1 102 ? 27.444 10.948 8.701 1.00 27.36 102 GLN A C 1
ATOM 848 O O . GLN A 1 102 ? 26.805 11.760 9.355 1.00 26.10 102 GLN A O 1
ATOM 854 N N . LEU A 1 103 ? 28.441 11.295 7.846 1.00 25.91 103 LEU A N 1
ATOM 855 C CA . LEU A 1 103 ? 28.857 12.688 7.613 1.00 25.56 103 LEU A CA 1
ATOM 856 C C . LEU A 1 103 ? 27.690 13.517 7.045 1.00 29.38 103 LEU A C 1
ATOM 857 O O . LEU A 1 103 ? 27.462 14.646 7.498 1.00 29.26 103 LEU A O 1
ATOM 862 N N . LEU A 1 104 ? 26.938 12.944 6.072 1.00 26.33 104 LEU A N 1
ATOM 863 C CA . LEU A 1 104 ? 25.769 13.622 5.486 1.00 27.88 104 LEU A CA 1
ATOM 864 C C . LEU A 1 104 ? 24.713 13.932 6.545 1.00 31.53 104 LEU A C 1
ATOM 865 O O . LEU A 1 104 ? 24.142 15.026 6.557 1.00 30.84 104 LEU A O 1
ATOM 870 N N . LYS A 1 105 ? 24.508 12.984 7.473 1.00 27.69 105 LYS A N 1
ATOM 871 C CA . LYS A 1 105 ? 23.579 13.117 8.602 1.00 28.01 105 LYS A CA 1
ATOM 872 C C . LYS A 1 105 ? 23.998 14.285 9.510 1.00 30.73 105 LYS A C 1
ATOM 873 O O . LYS A 1 105 ? 23.157 15.093 9.885 1.00 29.71 105 LYS A O 1
ATOM 879 N N . TRP A 1 106 ? 25.314 14.378 9.833 1.00 27.26 106 TRP A N 1
ATOM 880 C CA . TRP A 1 106 ? 25.877 15.464 10.656 1.00 27.03 106 TRP A CA 1
ATOM 881 C C . TRP A 1 106 ? 25.667 16.832 9.983 1.00 31.57 106 TRP A C 1
ATOM 882 O O . TRP A 1 106 ? 25.254 17.780 10.653 1.00 31.00 106 TRP A O 1
ATOM 893 N N . LEU A 1 107 ? 25.963 16.927 8.660 1.00 30.15 107 LEU A N 1
ATOM 894 C CA . LEU A 1 107 ? 25.829 18.147 7.847 1.00 31.02 107 LEU A CA 1
ATOM 895 C C . LEU A 1 107 ? 24.361 18.599 7.764 1.00 35.09 107 LEU A C 1
ATOM 896 O O . LEU A 1 107 ? 24.084 19.794 7.816 1.00 33.90 107 LEU A O 1
ATOM 901 N N . LYS A 1 108 ? 23.433 17.632 7.676 1.00 32.44 108 LYS A N 1
ATOM 902 C CA . LYS A 1 108 ? 21.997 17.881 7.585 1.00 34.06 108 LYS A CA 1
ATOM 903 C C . LYS A 1 108 ? 21.400 18.346 8.917 1.00 40.84 108 LYS A C 1
ATOM 904 O O . LYS A 1 108 ? 20.728 19.383 8.945 1.00 41.20 108 LYS A O 1
ATOM 910 N N . ASN A 1 109 ? 21.656 17.604 10.008 1.00 38.22 109 ASN A N 1
ATOM 911 C CA . ASN A 1 109 ? 21.104 17.936 11.317 1.00 39.86 109 ASN A CA 1
ATOM 912 C C . ASN A 1 109 ? 21.701 19.230 11.894 1.00 44.57 109 ASN A C 1
ATOM 913 O O . ASN A 1 109 ? 20.931 20.079 12.338 1.00 45.72 109 ASN A O 1
ATOM 918 N N . ASN A 1 110 ? 23.032 19.436 11.815 1.00 39.94 110 ASN A N 1
ATOM 919 C CA . ASN A 1 110 ? 23.631 20.702 12.267 1.00 39.46 110 ASN A CA 1
ATOM 920 C C . ASN A 1 110 ? 25.022 20.904 11.703 1.00 41.21 110 ASN A C 1
ATOM 921 O O . ASN A 1 110 ? 26.006 20.464 12.297 1.00 39.75 110 ASN A O 1
ATOM 926 N N . ARG A 1 111 ? 25.092 21.612 10.563 1.00 38.00 111 ARG A N 1
ATOM 927 C CA . ARG A 1 111 ? 26.341 21.950 9.881 1.00 37.25 111 ARG A CA 1
ATOM 928 C C . ARG A 1 111 ? 27.236 22.823 10.775 1.00 40.51 111 ARG A C 1
ATOM 929 O O . ARG A 1 111 ? 28.455 22.675 10.726 1.00 38.73 111 ARG A O 1
ATOM 937 N N . ASP A 1 112 ? 26.621 23.690 11.624 1.00 38.24 112 ASP A N 1
ATOM 938 C CA . ASP A 1 112 ? 27.340 24.589 12.530 1.00 38.07 112 ASP A CA 1
ATOM 939 C C . ASP A 1 112 ? 28.038 23.862 13.702 1.00 39.35 112 ASP A C 1
ATOM 940 O O . ASP A 1 112 ? 28.891 24.466 14.345 1.00 39.01 112 ASP A O 1
ATOM 945 N N . ASP A 1 113 ? 27.740 22.557 13.934 1.00 34.50 113 ASP A N 1
ATOM 946 C CA . ASP A 1 113 ? 28.419 21.729 14.943 1.00 32.14 113 ASP A CA 1
ATOM 947 C C . ASP A 1 113 ? 29.598 20.962 14.297 1.00 33.87 113 ASP A C 1
ATOM 948 O O . ASP A 1 113 ? 30.436 20.417 15.009 1.00 31.48 113 ASP A O 1
ATOM 953 N N . VAL A 1 114 ? 29.677 20.961 12.953 1.00 30.37 114 VAL A N 1
ATOM 954 C CA . VAL A 1 114 ? 30.724 20.250 12.204 1.00 29.40 114 VAL A CA 1
ATOM 955 C C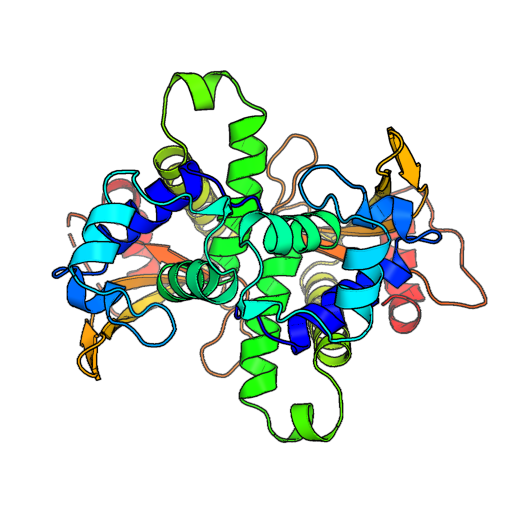 . VAL A 1 114 ? 32.027 21.051 12.185 1.00 31.90 114 VAL A C 1
ATOM 956 O O . VAL A 1 114 ? 32.061 22.184 11.719 1.00 31.41 114 VAL A O 1
ATOM 960 N N . ILE A 1 115 ? 33.080 20.458 12.728 1.00 26.66 115 ILE A N 1
ATOM 961 C CA . ILE A 1 115 ? 34.420 21.044 12.785 1.00 26.55 115 ILE A CA 1
ATOM 962 C C . ILE A 1 115 ? 35.416 20.062 12.202 1.00 31.82 115 ILE A C 1
ATOM 963 O O . ILE A 1 115 ? 35.121 18.865 12.099 1.00 30.28 115 ILE A O 1
ATOM 968 N N . GLY A 1 116 ? 36.578 20.568 11.806 1.00 29.87 116 GLY A N 1
ATOM 969 C CA . GLY A 1 116 ? 37.605 19.733 11.205 1.00 29.39 116 GLY A CA 1
ATOM 970 C C . GLY A 1 116 ? 39.021 20.214 11.400 1.00 32.19 116 GLY A C 1
ATOM 971 O O . GLY A 1 116 ? 39.245 21.321 11.883 1.00 31.63 116 GLY A O 1
ATOM 972 N N . GLY A 1 117 ? 39.961 19.378 10.998 1.00 29.39 117 GLY A N 1
ATOM 973 C CA . GLY A 1 117 ? 41.389 19.659 11.094 1.00 30.15 117 GLY A CA 1
ATOM 974 C C . GLY A 1 117 ? 42.231 18.631 10.381 1.00 35.83 117 GLY A C 1
ATOM 975 O O . GLY A 1 117 ? 41.731 17.572 9.996 1.00 35.60 117 GLY A O 1
ATOM 976 N N . THR A 1 118 ? 43.508 18.945 10.155 1.00 34.31 118 THR A N 1
ATOM 977 C CA . THR A 1 118 ? 44.389 18.006 9.474 1.00 34.71 118 THR A CA 1
ATOM 978 C C . THR A 1 118 ? 44.912 17.006 10.485 1.00 37.91 118 THR A C 1
ATOM 979 O O . THR A 1 118 ? 45.246 17.371 11.608 1.00 38.39 118 THR A O 1
ATOM 983 N N . GLY A 1 119 ? 44.903 15.747 10.099 1.00 33.95 119 GLY A N 1
ATOM 984 C CA . GLY A 1 119 ? 45.397 14.667 10.933 1.00 32.77 119 GLY A CA 1
ATOM 985 C C . GLY A 1 119 ? 46.756 14.204 10.447 1.00 36.66 119 GLY A C 1
ATOM 986 O O . GLY A 1 119 ? 47.035 14.201 9.239 1.00 36.23 119 GLY A O 1
ATOM 987 N N . ARG A 1 120 ? 47.629 13.860 11.386 1.00 32.83 120 ARG A N 1
ATOM 988 C CA . ARG A 1 120 ? 48.947 13.343 11.063 1.00 33.19 120 ARG A CA 1
ATOM 989 C C . ARG A 1 120 ? 49.039 11.903 11.531 1.00 36.21 120 ARG A C 1
ATOM 990 O O . ARG A 1 120 ? 48.271 11.471 12.400 1.00 34.17 120 ARG A O 1
ATOM 998 N N . MET A 1 121 ? 49.962 11.160 10.944 1.00 34.24 121 MET A N 1
ATOM 999 C CA . MET A 1 121 ? 50.140 9.759 11.264 1.00 35.01 121 MET A CA 1
ATOM 1000 C C . MET A 1 121 ? 51.552 9.494 11.776 1.00 39.13 121 MET A C 1
ATOM 1001 O O . MET A 1 121 ? 52.523 9.815 11.093 1.00 37.56 121 MET A O 1
ATOM 1006 N N . TYR A 1 122 ? 51.659 8.901 12.975 1.00 37.44 122 TYR A N 1
ATOM 1007 C CA . TYR A 1 122 ? 52.946 8.549 13.558 1.00 39.23 122 TYR A CA 1
ATOM 1008 C C . TYR A 1 122 ? 53.489 7.286 12.895 1.00 41.49 122 TYR A C 1
ATOM 1009 O O . TYR A 1 122 ? 52.748 6.330 12.666 1.00 40.60 122 TYR A O 1
ATOM 1018 N N . THR A 1 123 ? 54.799 7.309 12.595 1.00 38.16 123 THR A N 1
ATOM 1019 C CA . THR A 1 123 ? 55.523 6.209 11.949 1.00 37.80 123 THR A CA 1
ATOM 1020 C C . THR A 1 123 ? 56.433 5.481 12.929 1.00 42.14 123 THR A C 1
ATOM 1021 O O . THR A 1 123 ? 56.825 6.027 13.974 1.00 40.87 123 THR A O 1
ATOM 1025 N N . ALA A 1 124 ? 56.786 4.244 12.557 1.00 39.75 124 ALA A N 1
ATOM 1026 C CA . ALA A 1 124 ? 57.645 3.350 13.319 1.00 40.43 124 ALA A CA 1
ATOM 1027 C C . ALA A 1 124 ? 59.031 3.943 13.608 1.00 47.75 124 ALA A C 1
ATOM 1028 O O . ALA A 1 124 ? 59.589 3.664 14.671 1.00 47.60 124 ALA A O 1
ATOM 1030 N N . SER A 1 125 ? 59.569 4.777 12.685 1.00 46.64 125 SER A N 1
ATOM 1031 C CA . SER A 1 125 ? 60.881 5.440 12.835 1.00 47.76 125 SER A CA 1
ATOM 1032 C C . SER A 1 125 ? 60.848 6.694 13.743 1.00 52.44 125 SER A C 1
ATOM 1033 O O . SER A 1 125 ? 61.866 7.345 13.945 1.00 53.48 125 SER A O 1
ATOM 1036 N N . GLY A 1 126 ? 59.679 7.019 14.272 1.00 47.49 126 GLY A N 1
ATOM 1037 C CA . GLY A 1 126 ? 59.493 8.161 15.164 1.00 46.90 126 GLY A CA 1
ATOM 1038 C C . GLY A 1 126 ? 59.124 9.482 14.523 1.00 49.25 126 GLY A C 1
ATOM 1039 O O . GLY A 1 126 ? 59.152 10.521 15.208 1.00 49.09 126 GLY A O 1
ATOM 1040 N N . ASN A 1 127 ? 58.773 9.453 13.201 1.00 43.13 127 ASN A N 1
ATOM 1041 C CA . ASN A 1 127 ? 58.366 10.625 12.431 1.00 42.37 127 ASN A CA 1
ATOM 1042 C C . ASN A 1 127 ? 56.838 10.681 12.197 1.00 44.04 127 ASN A C 1
ATOM 1043 O O . ASN A 1 127 ? 56.097 9.815 12.643 1.00 42.30 127 ASN A O 1
ATOM 1048 N N . TYR A 1 128 ? 56.383 11.709 11.488 1.00 40.93 128 TYR A N 1
ATOM 1049 C CA . TYR A 1 128 ? 54.971 11.942 11.184 1.00 40.16 128 TYR A CA 1
ATOM 1050 C C . TYR A 1 128 ? 54.713 12.138 9.699 1.00 44.14 128 TYR A C 1
ATOM 1051 O O . TYR A 1 128 ? 55.504 12.769 8.998 1.00 44.38 128 TYR A O 1
ATOM 1060 N N . ILE A 1 129 ? 53.578 11.603 9.229 1.00 39.50 129 ILE A N 1
ATOM 1061 C CA . ILE A 1 129 ? 53.079 11.797 7.873 1.00 38.74 129 ILE A CA 1
ATOM 1062 C C . ILE A 1 129 ? 52.115 12.946 7.990 1.00 40.52 129 ILE A C 1
ATOM 1063 O O . ILE A 1 129 ? 51.039 12.824 8.596 1.00 39.91 129 ILE A O 1
ATOM 1068 N N . ALA A 1 130 ? 52.528 14.043 7.368 1.00 35.76 130 ALA A N 1
ATOM 1069 C CA . ALA A 1 130 ? 51.781 15.267 7.264 1.00 35.00 130 ALA A CA 1
ATOM 1070 C C . ALA A 1 130 ? 50.604 15.001 6.336 1.00 39.42 130 ALA A C 1
ATOM 1071 O O . ALA A 1 130 ? 50.657 14.179 5.409 1.00 39.48 130 ALA A O 1
ATOM 1073 N N . ASN A 1 131 ? 49.524 15.668 6.645 1.00 34.96 131 ASN A N 1
ATOM 1074 C CA . ASN A 1 131 ? 48.245 15.643 5.938 1.00 33.94 131 ASN A CA 1
ATOM 1075 C C . ASN A 1 131 ? 47.802 14.219 5.590 1.00 36.19 131 ASN A C 1
ATOM 1076 O O . ASN A 1 131 ? 47.415 13.958 4.450 1.00 36.59 131 ASN A O 1
ATOM 1081 N N . ALA A 1 132 ? 47.881 13.294 6.566 1.00 31.64 132 ALA A N 1
ATOM 1082 C CA . ALA A 1 132 ? 47.509 11.889 6.358 1.00 31.37 132 ALA A CA 1
ATOM 1083 C C . ALA A 1 132 ? 45.999 11.735 6.084 1.00 34.07 132 ALA A C 1
ATOM 1084 O O . ALA A 1 132 ? 45.602 10.833 5.338 1.00 34.11 132 ALA A O 1
ATOM 1086 N N . TYR A 1 133 ? 45.175 12.613 6.698 1.00 29.04 133 TYR A N 1
ATOM 1087 C CA . TYR A 1 133 ? 43.713 12.632 6.573 1.00 27.63 133 TYR A CA 1
ATOM 1088 C C . TYR A 1 133 ? 43.099 13.950 7.034 1.00 32.14 133 TYR A C 1
ATOM 1089 O O . TYR A 1 133 ? 43.745 14.762 7.705 1.00 31.50 133 TYR A O 1
ATOM 1098 N N . LEU A 1 134 ? 41.822 14.126 6.717 1.00 29.14 134 LEU A N 1
ATOM 1099 C CA . LEU A 1 134 ? 41.031 15.238 7.188 1.00 29.48 134 LEU A CA 1
ATOM 1100 C C . LEU A 1 134 ? 40.166 14.658 8.301 1.00 30.62 134 LEU A C 1
ATOM 1101 O O . LEU A 1 134 ? 39.381 13.720 8.090 1.00 29.40 134 LEU A O 1
ATOM 1106 N N . GLU A 1 135 ? 40.316 15.227 9.478 1.00 26.55 135 GLU A N 1
ATOM 1107 C CA . GLU A 1 135 ? 39.611 14.810 10.677 1.00 26.20 135 GLU A CA 1
ATOM 1108 C C . GLU A 1 135 ? 38.354 15.658 10.794 1.00 29.44 135 GLU A C 1
ATOM 1109 O O . GLU A 1 135 ? 38.430 16.876 10.682 1.00 30.03 135 GLU A O 1
ATOM 1115 N N . VAL A 1 136 ? 37.196 15.015 10.942 1.00 24.70 136 VAL A N 1
ATOM 1116 C CA . VAL A 1 136 ? 35.914 15.717 11.057 1.00 25.19 136 VAL A CA 1
ATOM 1117 C C . VAL A 1 136 ? 35.241 15.297 12.374 1.00 29.42 136 VAL A C 1
ATOM 1118 O O . VAL A 1 136 ? 35.170 14.109 12.685 1.00 27.84 136 VAL A O 1
ATOM 1122 N N . ALA A 1 137 ? 34.757 16.278 13.148 1.00 27.21 137 ALA A N 1
ATOM 1123 C CA . ALA A 1 137 ? 34.125 15.986 14.435 1.00 26.66 137 ALA A CA 1
ATOM 1124 C C . ALA A 1 137 ? 32.918 16.863 14.712 1.00 30.26 137 ALA A C 1
ATOM 1125 O O . ALA A 1 137 ? 32.757 17.921 14.091 1.00 30.13 137 ALA A O 1
ATOM 1127 N N . LEU A 1 138 ? 32.072 16.430 15.660 1.00 26.26 138 LEU A N 1
ATOM 1128 C CA . LEU A 1 138 ? 30.952 17.236 16.138 1.00 26.61 138 LEU A CA 1
ATOM 1129 C C . LEU A 1 138 ? 31.473 17.935 17.392 1.00 30.09 138 LEU A C 1
ATOM 1130 O O . LEU A 1 138 ? 31.869 17.268 18.351 1.00 28.99 138 LEU A O 1
ATOM 1135 N N . GLU A 1 139 ? 31.556 19.267 17.353 1.00 27.32 139 GLU A N 1
ATOM 1136 C CA . GLU A 1 139 ? 32.066 20.091 18.455 1.00 26.46 139 GLU A CA 1
ATOM 1137 C C . GLU A 1 139 ? 31.381 19.798 19.797 1.00 29.78 139 GLU A C 1
ATOM 1138 O O . GLU A 1 139 ? 32.064 19.675 20.809 1.00 28.31 139 GLU A O 1
ATOM 1144 N N . SER A 1 140 ? 30.043 19.643 19.786 1.00 27.69 140 SER A N 1
ATOM 1145 C CA . SER A 1 140 ? 29.247 19.359 20.972 1.00 29.01 140 SER A CA 1
ATOM 1146 C C . SER A 1 140 ? 29.611 18.008 21.627 1.00 31.77 140 SER A C 1
ATOM 1147 O O . SER A 1 140 ? 29.283 17.805 22.792 1.00 31.90 140 SER A O 1
ATOM 1150 N N . SER A 1 141 ? 30.325 17.115 20.900 1.00 27.31 141 SER A N 1
ATOM 1151 C CA . SER A 1 141 ? 30.775 15.827 21.438 1.00 25.38 141 SER A CA 1
ATOM 1152 C C . SER A 1 141 ? 32.165 15.913 22.120 1.00 29.85 141 SER A C 1
ATOM 1153 O O . SER A 1 141 ? 32.736 14.880 22.492 1.00 28.67 141 SER A O 1
ATOM 1156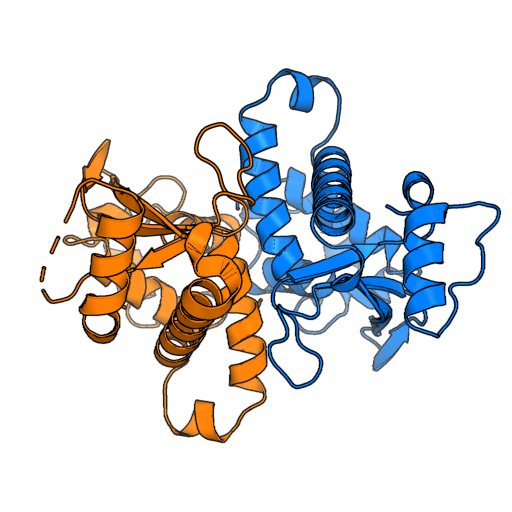 N N . SER A 1 142 ? 32.692 17.141 22.306 1.00 26.98 142 SER A N 1
ATOM 1157 C CA . SER A 1 142 ? 34.006 17.388 22.915 1.00 27.89 142 SER A CA 1
ATOM 1158 C C . SER A 1 142 ? 34.197 16.651 24.237 1.00 32.76 142 SER A C 1
ATOM 1159 O O . SER A 1 142 ? 33.289 16.624 25.064 1.00 32.23 142 SER A O 1
ATOM 1162 N N . LEU A 1 143 ? 35.368 16.029 24.414 1.00 30.00 143 LEU A N 1
ATOM 1163 C CA . LEU A 1 143 ? 35.715 15.303 25.635 1.00 30.28 143 LEU A CA 1
ATOM 1164 C C . LEU A 1 143 ? 36.837 16.030 26.393 1.00 37.03 143 LEU A C 1
ATOM 1165 O O . LEU A 1 143 ? 37.307 15.541 27.419 1.00 36.75 143 LEU A O 1
ATOM 1170 N N . GLY A 1 144 ? 37.222 17.204 25.879 1.00 36.09 144 GLY A N 1
ATOM 1171 C CA . GLY A 1 144 ? 38.299 18.032 26.410 1.00 37.21 144 GLY A CA 1
ATOM 1172 C C . GLY A 1 144 ? 39.648 17.574 25.892 1.00 41.88 144 GLY A C 1
ATOM 1173 O O . GLY A 1 144 ? 39.791 16.425 25.468 1.00 39.51 144 GLY A O 1
ATOM 1174 N N . SER A 1 145 ? 40.645 18.480 25.917 1.00 41.48 145 SER A N 1
ATOM 1175 C CA . SER A 1 145 ? 42.040 18.244 25.494 1.00 41.98 145 SER A CA 1
ATOM 1176 C C . SER A 1 145 ? 42.180 17.689 24.053 1.00 45.04 145 SER A C 1
ATOM 1177 O O . SER A 1 145 ? 42.946 16.749 23.818 1.00 45.26 145 SER A O 1
ATOM 1180 N N . GLY A 1 146 ? 41.434 18.282 23.119 1.00 40.30 146 GLY A N 1
ATOM 1181 C CA . GLY A 1 146 ? 41.442 17.901 21.705 1.00 39.16 146 GLY A CA 1
ATOM 1182 C C . GLY A 1 146 ? 40.802 16.562 21.371 1.00 40.93 146 GLY A C 1
ATOM 1183 O O . GLY A 1 146 ? 40.990 16.046 20.263 1.00 40.80 146 GLY A O 1
ATOM 1184 N N . SER A 1 147 ? 40.032 15.996 22.315 1.00 34.22 147 SER A N 1
ATOM 1185 C CA . SER A 1 147 ? 39.352 14.717 22.134 1.00 32.35 147 SER A CA 1
ATOM 1186 C C . SER A 1 147 ? 37.860 14.947 21.900 1.00 31.42 147 SER A C 1
ATOM 1187 O O . SER A 1 147 ? 37.298 15.905 22.433 1.00 30.05 147 SER A O 1
ATOM 1190 N N . TYR A 1 148 ? 37.240 14.114 21.040 1.00 26.70 148 TYR A N 1
ATOM 1191 C CA . TYR A 1 148 ? 35.817 14.236 20.680 1.00 25.05 148 TYR A CA 1
ATOM 1192 C C . TYR A 1 148 ? 35.206 12.861 20.654 1.00 25.84 148 TYR A C 1
ATOM 1193 O O . TYR A 1 148 ? 35.863 11.923 20.210 1.00 25.22 148 TYR A O 1
ATOM 1202 N N . MET A 1 149 ? 33.959 12.725 21.123 1.00 21.70 149 MET A N 1
ATOM 1203 C CA . MET A 1 149 ? 33.294 11.414 21.134 1.00 21.05 149 MET A CA 1
ATOM 1204 C C . MET A 1 149 ? 32.927 10.987 19.703 1.00 25.26 149 MET A C 1
ATOM 1205 O O . MET A 1 149 ? 33.067 9.804 19.367 1.00 24.46 149 MET A O 1
ATOM 1210 N N . LEU A 1 150 ? 32.437 11.948 18.884 1.00 22.42 150 LEU A N 1
ATOM 1211 C CA . LEU A 1 150 ? 32.022 11.716 17.495 1.00 23.80 150 LEU A CA 1
ATOM 1212 C C . LEU A 1 150 ? 33.057 12.341 16.582 1.00 26.41 150 LEU A C 1
ATOM 1213 O O . LEU A 1 150 ? 33.153 13.570 16.481 1.00 24.57 150 LEU A O 1
ATOM 1218 N N . GLN A 1 151 ? 33.881 11.479 15.968 1.00 22.64 151 GLN A N 1
ATOM 1219 C CA . GLN A 1 151 ? 34.995 11.889 15.131 1.00 21.60 151 GLN A CA 1
ATOM 1220 C C . GLN A 1 151 ? 35.256 10.860 14.032 1.00 25.33 151 GLN A C 1
ATOM 1221 O O . GLN A 1 151 ? 35.166 9.646 14.278 1.00 22.22 151 GLN A O 1
ATOM 1227 N N . MET A 1 152 ? 35.598 11.368 12.823 1.00 24.80 152 MET A N 1
ATOM 1228 C CA . MET A 1 152 ? 35.844 10.610 11.596 1.00 26.63 152 MET A CA 1
ATOM 1229 C C . MET A 1 152 ? 37.054 11.087 10.830 1.00 27.71 152 MET A C 1
ATOM 1230 O O . MET A 1 152 ? 37.442 12.256 10.924 1.00 26.38 152 MET A O 1
ATOM 1235 N N . ARG A 1 153 ? 37.532 10.222 9.936 1.00 23.48 153 ARG A N 1
ATOM 1236 C CA . ARG A 1 153 ? 38.683 10.503 9.070 1.00 24.10 153 ARG A CA 1
ATOM 1237 C C . ARG A 1 153 ? 38.329 10.304 7.592 1.00 28.10 153 ARG A C 1
ATOM 1238 O O . ARG A 1 153 ? 37.700 9.304 7.230 1.00 28.47 153 ARG A O 1
ATOM 1246 N N . PHE A 1 154 ? 38.736 11.260 6.750 1.00 24.15 154 PHE A N 1
ATOM 1247 C CA . PHE A 1 154 ? 38.536 11.221 5.300 1.00 24.45 154 PHE A CA 1
ATOM 1248 C C . PHE A 1 154 ? 39.819 11.530 4.555 1.00 30.55 154 PHE A C 1
ATOM 1249 O O . PHE A 1 154 ? 40.668 12.250 5.053 1.00 29.42 154 PHE A O 1
ATOM 1257 N N . LYS A 1 155 ? 39.910 11.069 3.321 1.00 31.15 155 LYS A N 1
ATOM 1258 C CA . LYS A 1 155 ? 41.067 11.326 2.467 1.00 32.20 155 LYS A CA 1
ATOM 1259 C C . LYS A 1 155 ? 40.555 12.004 1.192 1.00 34.89 155 LYS A C 1
ATOM 1260 O O . LYS A 1 155 ? 39.536 11.551 0.662 1.00 32.27 155 LYS A O 1
ATOM 1266 N N . ASP A 1 156 ? 41.203 13.117 0.729 1.00 32.62 156 ASP A N 1
ATOM 1267 C CA . ASP A 1 156 ? 40.819 13.776 -0.548 1.00 34.06 156 ASP A CA 1
ATOM 1268 C C . ASP A 1 156 ? 41.401 13.039 -1.754 1.00 37.76 156 ASP A C 1
ATOM 1269 O O . ASP A 1 156 ? 42.625 12.981 -1.911 1.00 35.76 156 ASP A O 1
ATOM 1274 N N . TYR A 1 157 ? 40.506 12.485 -2.588 1.00 37.26 157 TYR A N 1
ATOM 1275 C CA . TYR A 1 157 ? 40.855 11.689 -3.766 1.00 39.73 157 TYR A CA 1
ATOM 1276 C C . TYR A 1 157 ? 40.627 12.348 -5.094 1.00 46.04 157 TYR A C 1
ATOM 1277 O O . TYR A 1 157 ? 40.616 11.669 -6.129 1.00 46.02 157 TYR A O 1
ATOM 1286 N N . SER A 1 158 ? 40.519 13.664 -5.095 1.00 43.50 158 SER A N 1
ATOM 1287 C CA . SER A 1 158 ? 40.287 14.355 -6.344 1.00 44.55 158 SER A CA 1
ATOM 1288 C C . SER A 1 158 ? 41.562 14.632 -7.038 1.00 52.07 158 SER A C 1
ATOM 1289 O O . SER A 1 158 ? 42.615 14.749 -6.398 1.00 51.36 158 SER A O 1
ATOM 1292 N N . LYS A 1 159 ? 41.452 14.761 -8.371 1.00 51.42 159 LYS A N 1
ATOM 1293 C CA . LYS A 1 159 ? 42.550 15.155 -9.230 1.00 52.62 159 LYS A CA 1
ATOM 1294 C C . LYS A 1 159 ? 42.855 16.609 -8.859 1.00 58.03 159 LYS A C 1
ATOM 1295 O O . LYS A 1 159 ? 43.999 16.916 -8.521 1.00 58.02 159 LYS A O 1
ATOM 1297 N N . GLY A 1 160 ? 41.802 17.443 -8.833 1.00 55.25 160 GLY A N 1
ATOM 1298 C CA . GLY A 1 160 ? 41.835 18.867 -8.512 1.00 55.75 160 GLY A CA 1
ATOM 1299 C C . GLY A 1 160 ? 42.513 19.222 -7.203 1.00 60.70 160 GLY A C 1
ATOM 1300 O O . GLY A 1 160 ? 43.278 20.191 -7.158 1.00 61.06 160 GLY A O 1
ATOM 1301 N N . GLN A 1 161 ? 42.258 18.424 -6.135 1.00 56.82 161 GLN A N 1
ATOM 1302 C CA . GLN A 1 161 ? 42.834 18.594 -4.790 1.00 56.14 161 GLN A CA 1
ATOM 1303 C C . GLN A 1 161 ? 42.723 20.044 -4.309 1.00 60.30 161 GLN A C 1
ATOM 1304 O O . GLN A 1 161 ? 43.752 20.712 -4.146 1.00 59.89 161 GLN A O 1
ATOM 1310 N N . GLU A 1 162 ? 41.477 20.549 -4.146 1.00 56.87 162 GLU A N 1
ATOM 1311 C CA . GLU A 1 162 ? 41.226 21.918 -3.683 1.00 57.34 162 GLU A CA 1
ATOM 1312 C C . GLU A 1 162 ? 41.916 22.054 -2.308 1.00 61.57 162 GLU A C 1
ATOM 1313 O O . GLU A 1 162 ? 41.637 21.224 -1.433 1.00 60.32 162 GLU A O 1
ATOM 1319 N N . PRO A 1 163 ? 42.913 22.976 -2.143 1.00 58.70 163 PRO A N 1
ATOM 1320 C CA . PRO A 1 163 ? 43.621 23.072 -0.846 1.00 57.97 163 PRO A CA 1
ATOM 1321 C C . PRO A 1 163 ? 42.645 23.220 0.316 1.00 59.31 163 PRO A C 1
ATOM 1322 O O . PRO A 1 163 ? 41.672 23.972 0.186 1.00 59.11 163 PRO A O 1
ATOM 1326 N N . ILE A 1 164 ? 42.844 22.440 1.403 1.00 52.91 164 ILE A N 1
ATOM 1327 C CA . ILE A 1 164 ? 41.945 22.494 2.555 1.00 51.31 164 ILE A CA 1
ATOM 1328 C C . ILE A 1 164 ? 42.267 23.731 3.386 1.00 54.05 164 ILE A C 1
ATOM 1329 O O . ILE A 1 164 ? 43.345 23.818 3.980 1.00 53.37 164 ILE A O 1
ATOM 1334 N N . PRO A 1 165 ? 41.349 24.716 3.394 1.00 50.34 165 PRO A N 1
ATOM 1335 C CA . PRO A 1 165 ? 41.615 25.949 4.139 1.00 51.02 165 PRO A CA 1
ATOM 1336 C C . PRO A 1 165 ? 41.587 25.793 5.653 1.00 56.06 165 PRO A C 1
ATOM 1337 O O . PRO A 1 165 ? 40.913 24.904 6.184 1.00 55.73 165 PRO A O 1
ATOM 1341 N N . SER A 1 166 ? 42.354 26.651 6.338 1.00 53.10 166 SER A N 1
ATOM 1342 C CA . SER A 1 166 ? 42.368 26.755 7.792 1.00 52.87 166 SER A CA 1
ATOM 1343 C C . SER A 1 166 ? 41.423 27.933 8.044 1.00 57.81 166 SER A C 1
ATOM 1344 O O . SER A 1 166 ? 41.537 28.972 7.388 1.00 60.13 166 SER A O 1
ATOM 1347 N N . GLY A 1 167 ? 40.449 27.718 8.909 1.00 52.54 167 GLY A N 1
ATOM 1348 C CA . GLY A 1 167 ? 39.399 28.676 9.223 1.00 51.44 167 GLY A CA 1
ATOM 1349 C C . GLY A 1 167 ? 38.096 27.914 9.259 1.00 51.19 167 GLY A C 1
ATOM 1350 O O . GLY A 1 167 ? 37.753 27.248 8.280 1.00 49.77 167 GLY A O 1
ATOM 1351 N N . ARG A 1 168 ? 37.374 27.985 10.393 1.00 46.54 168 ARG A N 1
ATOM 1352 C CA . ARG A 1 168 ? 36.145 27.224 10.648 1.00 45.80 168 ARG A CA 1
ATOM 1353 C C . ARG A 1 168 ? 35.131 27.219 9.492 1.00 47.08 168 ARG A C 1
ATOM 1354 O O . ARG A 1 168 ? 34.768 26.136 9.032 1.00 44.00 168 ARG A O 1
ATOM 1362 N N . GLN A 1 169 ? 34.658 28.405 9.062 1.00 43.44 169 GLN A N 1
ATOM 1363 C CA . GLN A 1 169 ? 33.665 28.547 7.988 1.00 43.11 169 GLN A CA 1
ATOM 1364 C C . GLN A 1 169 ? 34.163 28.040 6.642 1.00 44.23 169 GLN A C 1
ATOM 1365 O O . GLN A 1 169 ? 33.440 27.316 5.959 1.00 43.38 169 GLN A O 1
ATOM 1371 N N . ASN A 1 170 ? 35.411 28.392 6.279 1.00 39.64 170 ASN A N 1
ATOM 1372 C CA . ASN A 1 170 ? 36.037 27.983 5.022 1.00 38.45 170 ASN A CA 1
ATOM 1373 C C . ASN A 1 170 ? 36.203 26.475 4.969 1.00 39.66 170 ASN A C 1
ATOM 1374 O O . ASN A 1 170 ? 36.093 25.875 3.896 1.00 38.79 170 ASN A O 1
ATOM 1379 N N . ARG A 1 171 ? 36.419 25.855 6.134 1.00 33.67 171 ARG A N 1
ATOM 1380 C CA . ARG A 1 171 ? 36.601 24.404 6.161 1.00 32.15 171 ARG A CA 1
ATOM 1381 C C . ARG A 1 171 ? 35.306 23.658 6.008 1.00 34.30 171 ARG A C 1
ATOM 1382 O O . ARG A 1 171 ? 35.283 22.662 5.291 1.00 33.52 171 ARG A O 1
ATOM 1390 N N . LEU A 1 172 ? 34.229 24.148 6.649 1.00 31.69 172 LEU A N 1
ATOM 1391 C CA . LEU A 1 172 ? 32.892 23.569 6.563 1.00 32.43 172 LEU A CA 1
ATOM 1392 C C . LEU A 1 172 ? 32.405 23.598 5.108 1.00 36.41 172 LEU A C 1
ATOM 1393 O O . LEU A 1 172 ? 31.906 22.589 4.615 1.00 35.67 172 LEU A O 1
ATOM 1398 N N . GLU A 1 173 ? 32.583 24.752 4.426 1.00 33.59 173 GLU A N 1
ATOM 1399 C CA . GLU A 1 173 ? 32.211 24.941 3.024 1.00 33.67 173 GLU A CA 1
ATOM 1400 C C . GLU A 1 173 ? 33.051 24.046 2.117 1.00 36.45 173 GLU A C 1
ATOM 1401 O O . GLU A 1 173 ? 32.504 23.471 1.175 1.00 35.95 173 GLU A O 1
ATOM 1407 N N . TRP A 1 174 ? 34.363 23.869 2.431 1.00 32.79 174 TRP A N 1
ATOM 1408 C CA . TRP A 1 174 ? 35.224 22.969 1.660 1.00 32.64 174 TRP A CA 1
ATOM 1409 C C . TRP A 1 174 ? 34.655 21.548 1.722 1.00 35.02 174 TRP A C 1
ATOM 1410 O O . TRP A 1 174 ? 34.535 20.897 0.681 1.00 34.30 174 TRP A O 1
ATOM 1421 N N . ILE A 1 175 ? 34.298 21.072 2.941 1.00 30.80 175 ILE A N 1
ATOM 1422 C CA . ILE A 1 175 ? 33.737 19.731 3.162 1.00 30.27 175 ILE A CA 1
ATOM 1423 C C . ILE A 1 175 ? 32.483 19.565 2.293 1.00 32.95 175 ILE A C 1
ATOM 1424 O O . ILE A 1 175 ? 32.406 18.621 1.513 1.00 31.25 175 ILE A O 1
ATOM 1429 N N . GLU A 1 176 ? 31.542 20.517 2.397 1.00 30.81 176 GLU A N 1
ATOM 1430 C CA . GLU A 1 176 ? 30.275 20.526 1.647 1.00 31.36 176 GLU A CA 1
ATOM 1431 C C . GLU A 1 176 ? 30.470 20.527 0.123 1.00 35.97 176 GLU A C 1
ATOM 1432 O O . GLU A 1 176 ? 29.659 19.937 -0.583 1.00 36.58 176 GLU A O 1
ATOM 1438 N N . ASN A 1 177 ? 31.550 21.167 -0.371 1.00 32.56 177 ASN A N 1
ATOM 1439 C CA . ASN A 1 177 ? 31.874 21.242 -1.796 1.00 32.57 177 ASN A CA 1
ATOM 1440 C C . ASN A 1 177 ? 32.706 20.059 -2.309 1.00 34.74 177 ASN A C 1
ATOM 1441 O O . ASN A 1 177 ? 32.905 19.949 -3.523 1.00 35.32 177 ASN A O 1
ATOM 1446 N N . ASN A 1 178 ? 33.196 19.190 -1.401 1.00 29.49 178 ASN A N 1
ATOM 1447 C CA . ASN A 1 178 ? 34.058 18.056 -1.753 1.00 28.47 178 ASN A CA 1
ATOM 1448 C C . ASN A 1 178 ? 33.552 16.706 -1.268 1.00 31.02 178 ASN A C 1
ATOM 1449 O O . ASN A 1 178 ? 34.330 15.753 -1.131 1.00 28.58 178 ASN A O 1
ATOM 1454 N N . LEU A 1 179 ? 32.241 16.620 -1.037 1.00 28.95 179 LEU A N 1
ATOM 1455 C CA . LEU A 1 179 ? 31.567 15.408 -0.563 1.00 29.78 179 LEU A CA 1
ATOM 1456 C C . LEU A 1 179 ? 31.792 14.219 -1.490 1.00 32.83 179 LEU A C 1
ATOM 1457 O O . LEU A 1 179 ? 31.957 13.103 -1.003 1.00 32.14 179 LEU A O 1
ATOM 1462 N N . GLU A 1 180 ? 31.831 14.457 -2.815 1.00 30.11 180 GLU A N 1
ATOM 1463 C CA . GLU A 1 180 ? 32.051 13.408 -3.818 1.00 29.87 180 GLU A CA 1
ATOM 1464 C C . GLU A 1 180 ? 33.538 13.054 -3.989 1.00 34.21 180 GLU A C 1
ATOM 1465 O O . GLU A 1 180 ? 33.856 12.079 -4.666 1.00 34.74 180 GLU A O 1
ATOM 1471 N N . ASN A 1 181 ? 34.439 13.881 -3.440 1.00 29.88 181 ASN A N 1
ATOM 1472 C CA . ASN A 1 181 ? 35.884 13.698 -3.574 1.00 29.49 181 ASN A CA 1
ATOM 1473 C C . ASN A 1 181 ? 36.577 13.045 -2.371 1.00 33.64 181 ASN A C 1
ATOM 1474 O O . ASN A 1 181 ? 37.764 12.705 -2.458 1.00 34.23 181 ASN A O 1
ATOM 1479 N N . ILE A 1 182 ? 35.879 12.960 -1.216 1.00 28.64 182 ILE A N 1
ATOM 1480 C CA . ILE A 1 182 ? 36.480 12.406 0.008 1.00 26.58 182 ILE A CA 1
ATOM 1481 C C . ILE A 1 182 ? 36.008 10.984 0.258 1.00 30.07 182 ILE A C 1
ATOM 1482 O O . ILE A 1 182 ? 34.849 10.661 -0.010 1.00 29.90 182 ILE A O 1
ATOM 1487 N N . ARG A 1 183 ? 36.912 10.116 0.729 1.00 26.19 183 ARG A N 1
ATOM 1488 C CA . ARG A 1 183 ? 36.567 8.715 1.001 1.00 27.04 183 ARG A CA 1
ATOM 1489 C C . ARG A 1 183 ? 36.902 8.303 2.437 1.00 27.80 183 ARG A C 1
ATOM 1490 O O . ARG A 1 183 ? 36.298 7.329 2.943 1.00 30.41 183 ARG A O 1
ATOM 1498 N N . MET B 1 1 ? 41.194 1.591 20.379 1.00 39.41 1 MET B N 1
ATOM 1499 C CA . MET B 1 1 ? 41.375 1.191 21.769 1.00 39.65 1 MET B CA 1
ATOM 1500 C C . MET B 1 1 ? 42.648 0.333 21.967 1.00 36.44 1 MET B C 1
ATOM 1501 O O . MET B 1 1 ? 43.438 0.209 21.029 1.00 34.08 1 MET B O 1
ATOM 1506 N N . LYS B 1 2 ? 42.854 -0.240 23.178 1.00 29.13 2 LYS B N 1
ATOM 1507 C CA . LYS B 1 2 ? 44.016 -1.077 23.464 1.00 28.16 2 LYS B CA 1
ATOM 1508 C C . LYS B 1 2 ? 43.641 -2.320 24.270 1.00 30.89 2 LYS B C 1
ATOM 1509 O O . LYS B 1 2 ? 43.014 -2.188 25.321 1.00 29.22 2 LYS B O 1
ATOM 1515 N N . ILE B 1 3 ? 44.063 -3.517 23.807 1.00 27.41 3 ILE B N 1
ATOM 1516 C CA . ILE B 1 3 ? 43.796 -4.762 24.534 1.00 27.54 3 ILE B CA 1
ATOM 1517 C C . ILE B 1 3 ? 44.914 -4.973 25.564 1.00 32.45 3 ILE B C 1
ATOM 1518 O O . ILE B 1 3 ? 46.082 -5.069 25.190 1.00 32.11 3 ILE B O 1
ATOM 1523 N N . ASN B 1 4 ? 44.543 -5.018 26.855 1.00 28.79 4 ASN B N 1
ATOM 1524 C CA . ASN B 1 4 ? 45.449 -5.218 27.991 1.00 29.37 4 ASN B CA 1
ATOM 1525 C C . ASN B 1 4 ? 44.666 -5.800 29.186 1.00 32.03 4 ASN B C 1
ATOM 1526 O O . ASN B 1 4 ? 43.477 -6.108 29.041 1.00 30.39 4 ASN B O 1
ATOM 1531 N N . ASP B 1 5 ? 45.321 -5.921 30.361 1.00 29.94 5 ASP B N 1
ATOM 1532 C CA . ASP B 1 5 ? 44.718 -6.402 31.611 1.00 29.88 5 ASP B CA 1
ATOM 1533 C C . ASP B 1 5 ? 43.546 -5.543 32.086 1.00 30.70 5 ASP B C 1
ATOM 1534 O O . ASP B 1 5 ? 42.597 -6.087 32.641 1.00 29.68 5 ASP B O 1
ATOM 1539 N N . ASP B 1 6 ? 43.563 -4.219 31.810 1.00 26.37 6 ASP B N 1
ATOM 1540 C CA . ASP B 1 6 ? 42.424 -3.344 32.158 1.00 25.31 6 ASP B CA 1
ATOM 1541 C C . ASP B 1 6 ? 41.150 -3.797 31.448 1.00 28.09 6 ASP B C 1
ATOM 1542 O O . ASP B 1 6 ? 40.068 -3.721 32.035 1.00 27.38 6 ASP B O 1
ATOM 1547 N N . ILE B 1 7 ? 41.280 -4.281 30.186 1.00 24.49 7 ILE B N 1
ATOM 1548 C CA . ILE B 1 7 ? 40.160 -4.783 29.376 1.00 23.48 7 ILE B CA 1
ATOM 1549 C C . ILE B 1 7 ? 39.685 -6.127 29.903 1.00 27.43 7 ILE B C 1
ATOM 1550 O O . ILE B 1 7 ? 38.476 -6.376 29.951 1.00 25.72 7 ILE B O 1
ATOM 1555 N N . LYS B 1 8 ? 40.631 -6.989 30.326 1.00 26.81 8 LYS B N 1
ATOM 1556 C CA . LYS B 1 8 ? 40.303 -8.288 30.927 1.00 26.47 8 LYS B CA 1
ATOM 1557 C C . LYS B 1 8 ? 39.458 -8.069 32.205 1.00 28.51 8 LYS B C 1
ATOM 1558 O O . LYS B 1 8 ? 38.429 -8.723 32.381 1.00 26.42 8 LYS B O 1
ATOM 1564 N N . GLU B 1 9 ? 39.861 -7.097 33.050 1.00 26.26 9 GLU B N 1
ATOM 1565 C CA . GLU B 1 9 ? 39.153 -6.738 34.282 1.00 26.34 9 GLU B CA 1
ATOM 1566 C C . GLU B 1 9 ? 37.767 -6.171 33.935 1.00 30.72 9 GLU B C 1
ATOM 1567 O O . GLU B 1 9 ? 36.789 -6.503 34.606 1.00 30.18 9 GLU B O 1
ATOM 1573 N N . LEU B 1 10 ? 37.683 -5.361 32.848 1.00 27.59 10 LEU B N 1
ATOM 1574 C CA . LEU B 1 10 ? 36.427 -4.782 32.374 1.00 27.08 10 LEU B CA 1
ATOM 1575 C C . LEU B 1 10 ? 35.452 -5.882 31.897 1.00 30.50 10 LEU B C 1
ATOM 1576 O O . LEU B 1 10 ? 34.270 -5.836 32.247 1.00 31.00 10 LEU B O 1
ATOM 1581 N N . ILE B 1 11 ? 35.949 -6.851 31.104 1.00 26.18 11 ILE B N 1
ATOM 1582 C CA . ILE B 1 11 ? 35.156 -7.983 30.593 1.00 26.87 11 ILE B CA 1
ATOM 1583 C C . ILE B 1 11 ? 34.569 -8.767 31.785 1.00 31.14 11 ILE B C 1
ATOM 1584 O O . ILE B 1 11 ? 33.353 -8.987 31.846 1.00 30.40 11 ILE B O 1
ATOM 1589 N N . LEU B 1 12 ? 35.430 -9.160 32.732 1.00 29.14 12 LEU B N 1
ATOM 1590 C CA . LEU B 1 12 ? 35.028 -9.930 33.919 1.00 30.20 12 LEU B CA 1
ATOM 1591 C C . LEU B 1 12 ? 34.005 -9.195 34.773 1.00 32.40 12 LEU B C 1
ATOM 1592 O O . LEU B 1 12 ? 33.025 -9.805 35.208 1.00 31.73 12 LEU B O 1
ATOM 1597 N N . GLU B 1 13 ? 34.161 -7.865 34.898 1.00 27.83 13 GLU B N 1
ATOM 1598 C CA . GLU B 1 13 ? 33.217 -7.030 35.636 1.00 26.61 13 GLU B CA 1
ATOM 1599 C C . GLU B 1 13 ? 31.846 -7.032 34.958 1.00 29.76 13 GLU B C 1
ATOM 1600 O O . GLU B 1 13 ? 30.846 -7.314 35.616 1.00 28.77 13 GLU B O 1
ATOM 1606 N N . TYR B 1 14 ? 31.799 -6.746 33.639 1.00 26.17 14 TYR B N 1
ATOM 1607 C CA . TYR B 1 14 ? 30.536 -6.687 32.899 1.00 26.01 14 TYR B CA 1
ATOM 1608 C C . TYR B 1 14 ? 29.858 -8.052 32.736 1.00 29.59 14 TYR B C 1
ATOM 1609 O O . TYR B 1 14 ? 28.632 -8.128 32.776 1.00 28.79 14 TYR B O 1
ATOM 1618 N N . MET B 1 15 ? 30.650 -9.111 32.597 1.00 28.48 15 MET B N 1
ATOM 1619 C CA . MET B 1 15 ? 30.169 -10.493 32.546 1.00 30.98 15 MET B CA 1
ATOM 1620 C C . MET B 1 15 ? 29.350 -10.789 33.830 1.00 36.10 15 MET B C 1
ATOM 1621 O O . MET B 1 15 ? 28.215 -11.269 33.731 1.00 35.83 15 MET B O 1
ATOM 1626 N N . SER B 1 16 ? 29.899 -10.421 35.016 1.00 33.43 16 SER B N 1
ATOM 1627 C CA . SER B 1 16 ? 29.265 -10.625 36.326 1.00 34.07 16 SER B CA 1
ATOM 1628 C C . SER B 1 16 ? 27.980 -9.799 36.494 1.00 38.75 16 SER B C 1
ATOM 1629 O O . SER B 1 16 ? 27.093 -10.207 37.243 1.00 38.88 16 SER B O 1
ATOM 1632 N N . ARG B 1 17 ? 27.875 -8.649 35.791 1.00 33.22 17 ARG B N 1
ATOM 1633 C CA . ARG B 1 17 ? 26.694 -7.791 35.864 1.00 32.40 17 ARG B CA 1
ATOM 1634 C C . ARG B 1 17 ? 25.530 -8.344 35.055 1.00 36.13 17 ARG B C 1
ATOM 1635 O O . ARG B 1 17 ? 24.380 -8.203 35.472 1.00 35.18 17 ARG B O 1
ATOM 1643 N N . TYR B 1 18 ? 25.809 -8.882 33.854 1.00 33.42 18 TYR B N 1
ATOM 1644 C CA . TYR B 1 18 ? 24.744 -9.363 32.973 1.00 33.77 18 TYR B CA 1
ATOM 1645 C C . TYR B 1 18 ? 24.414 -10.846 33.135 1.00 37.99 18 TYR B C 1
ATOM 1646 O O . TYR B 1 18 ? 23.280 -11.253 32.880 1.00 37.88 18 TYR B O 1
ATOM 1655 N N . PHE B 1 19 ? 25.406 -11.650 33.523 1.00 3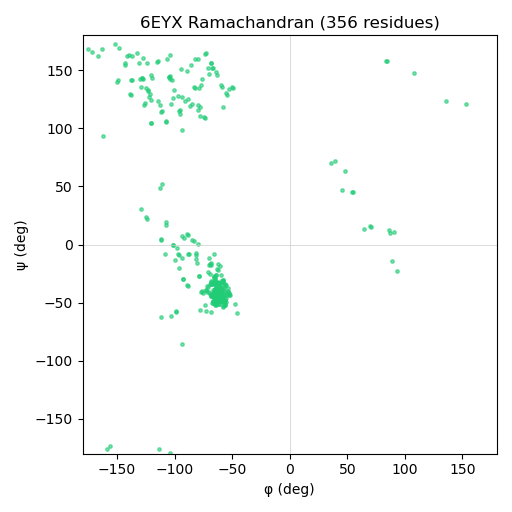5.11 19 PHE B N 1
ATOM 1656 C CA . PHE B 1 19 ? 25.224 -13.092 33.659 1.00 36.11 19 PHE B CA 1
ATOM 1657 C C . PHE B 1 19 ? 25.274 -13.567 35.108 1.00 43.11 19 PHE B C 1
ATOM 1658 O O . PHE B 1 19 ? 26.324 -13.497 35.759 1.00 43.68 19 PHE B O 1
ATOM 1666 N N . LYS B 1 20 ? 24.127 -14.077 35.589 1.00 41.23 20 LYS B N 1
ATOM 1667 C CA . LYS B 1 20 ? 23.913 -14.661 36.915 1.00 41.64 20 LYS B CA 1
ATOM 1668 C C . LYS B 1 20 ? 24.869 -15.857 37.058 1.00 42.46 20 LYS B C 1
ATOM 1669 O O . LYS B 1 20 ? 25.578 -15.966 38.057 1.00 41.84 20 LYS B O 1
ATOM 1675 N N . PHE B 1 21 ? 24.928 -16.706 36.019 1.00 37.05 21 PHE B N 1
ATOM 1676 C CA . PHE B 1 21 ? 25.791 -17.881 35.973 1.00 36.35 21 PHE B CA 1
ATOM 1677 C C . PHE B 1 21 ? 26.840 -17.692 34.888 1.00 38.14 21 PHE B C 1
ATOM 1678 O O . PHE B 1 21 ? 26.506 -17.430 33.734 1.00 36.51 21 PHE B O 1
ATOM 1686 N N . GLU B 1 22 ? 28.114 -17.781 35.281 1.00 34.44 22 GLU B N 1
ATOM 1687 C CA . GLU B 1 22 ? 29.270 -17.581 34.409 1.00 33.61 22 GLU B CA 1
ATOM 1688 C C . GLU B 1 22 ? 29.276 -18.415 33.132 1.00 37.42 22 GLU B C 1
ATOM 1689 O O . GLU B 1 22 ? 29.591 -17.879 32.070 1.00 36.12 22 GLU B O 1
ATOM 1695 N N . ASN B 1 23 ? 28.904 -19.709 33.228 1.00 34.36 23 ASN B N 1
ATOM 1696 C CA . ASN B 1 23 ? 28.872 -20.625 32.086 1.00 34.16 23 ASN B CA 1
ATOM 1697 C C . ASN B 1 23 ? 27.863 -20.207 31.004 1.00 36.72 23 ASN B C 1
ATOM 1698 O O . ASN B 1 23 ? 28.045 -20.583 29.841 1.00 36.51 23 ASN B O 1
ATOM 1703 N N . ASP B 1 24 ? 26.855 -19.367 31.363 1.00 32.89 24 ASP B N 1
ATOM 1704 C CA . ASP B 1 24 ? 25.900 -18.822 30.389 1.00 32.95 24 ASP B CA 1
ATOM 1705 C C . ASP B 1 24 ? 26.638 -17.922 29.382 1.00 36.44 24 ASP B C 1
ATOM 1706 O O . ASP B 1 24 ? 26.193 -17.761 28.240 1.00 36.26 24 ASP B O 1
ATOM 1711 N N . PHE B 1 25 ? 27.781 -17.352 29.822 1.00 32.07 25 PHE B N 1
ATOM 1712 C CA . PHE B 1 25 ? 28.632 -16.481 29.021 1.00 31.07 25 PHE B CA 1
ATOM 1713 C C . PHE B 1 25 ? 29.839 -17.187 28.416 1.00 35.88 25 PHE B C 1
ATOM 1714 O O . PHE B 1 25 ? 30.028 -17.092 27.211 1.00 34.67 25 PHE B O 1
ATOM 1722 N N . TYR B 1 26 ? 30.706 -17.814 29.242 1.00 35.18 26 TYR B N 1
ATOM 1723 C CA . TYR B 1 26 ? 31.953 -18.380 28.718 1.00 35.52 26 TYR B CA 1
ATOM 1724 C C . TYR B 1 26 ? 31.777 -19.593 27.789 1.00 39.77 26 TYR B C 1
ATOM 1725 O O . TYR B 1 26 ? 32.691 -19.882 27.021 1.00 38.70 26 TYR B O 1
ATOM 1734 N N . LYS B 1 27 ? 30.606 -20.229 27.790 1.00 38.65 27 LYS B N 1
ATOM 1735 C CA . LYS B 1 27 ? 30.334 -21.328 26.871 1.00 39.56 27 LYS B CA 1
ATOM 1736 C C . LYS B 1 27 ? 29.637 -20.862 25.575 1.00 42.62 27 LYS B C 1
ATOM 1737 O O . LYS B 1 27 ? 29.238 -21.698 24.756 1.00 42.48 27 LYS B O 1
ATOM 1743 N N . LEU B 1 28 ? 29.498 -19.530 25.379 1.00 38.50 28 LEU B N 1
ATOM 1744 C CA . LEU B 1 28 ? 28.874 -18.960 24.187 1.00 37.97 28 LEU B CA 1
ATOM 1745 C C . LEU B 1 28 ? 29.660 -19.272 22.906 1.00 44.48 28 LEU B C 1
ATOM 1746 O O . LEU B 1 28 ? 30.896 -19.333 22.957 1.00 43.45 28 LEU B O 1
ATOM 1751 N N . PRO B 1 29 ? 28.956 -19.417 21.746 1.00 44.04 29 PRO B N 1
ATOM 1752 C CA . PRO B 1 29 ? 29.664 -19.624 20.466 1.00 43.89 29 PRO B CA 1
ATOM 1753 C C . PRO B 1 29 ? 30.585 -18.442 20.190 1.00 46.38 29 PRO B C 1
ATOM 1754 O O . PRO B 1 29 ? 30.202 -17.288 20.438 1.00 45.68 29 PRO B O 1
ATOM 1758 N N . GLY B 1 30 ? 31.801 -18.728 19.732 1.00 41.84 30 GLY B N 1
ATOM 1759 C CA . GLY B 1 30 ? 32.793 -17.689 19.445 1.00 40.13 30 GLY B CA 1
ATOM 1760 C C . GLY B 1 30 ? 33.658 -17.325 20.643 1.00 41.47 30 GLY B C 1
ATOM 1761 O O . GLY B 1 30 ? 34.701 -16.674 20.478 1.00 40.36 30 GLY B O 1
ATOM 1762 N N . ILE B 1 31 ? 33.245 -17.753 21.852 1.00 36.73 31 ILE B N 1
ATOM 1763 C CA . ILE B 1 31 ? 33.967 -17.519 23.108 1.00 35.68 31 ILE B CA 1
ATOM 1764 C C . ILE B 1 31 ? 34.468 -18.887 23.539 1.00 41.13 31 ILE B C 1
ATOM 1765 O O . ILE B 1 31 ? 35.675 -19.112 23.593 1.00 40.20 31 ILE B O 1
ATOM 1770 N N . LYS B 1 32 ? 33.531 -19.813 23.800 1.00 39.78 32 LYS B N 1
ATOM 1771 C CA . LYS B 1 32 ? 33.729 -21.250 24.053 1.00 40.84 32 LYS B CA 1
ATOM 1772 C C . LYS B 1 32 ? 34.945 -21.632 24.895 1.00 44.08 32 LYS B C 1
ATOM 1773 O O . LYS B 1 32 ? 35.911 -22.180 24.365 1.00 43.89 32 LYS B O 1
ATOM 1779 N N . PHE B 1 33 ? 34.906 -21.345 26.200 1.00 39.96 33 PHE B N 1
ATOM 1780 C CA . PHE B 1 33 ? 35.987 -21.729 27.100 1.00 39.97 33 PHE B CA 1
ATOM 1781 C C . PHE B 1 33 ? 35.626 -23.059 27.742 1.00 45.11 33 PHE B C 1
ATOM 1782 O O . PHE B 1 33 ? 34.440 -23.321 27.979 1.00 44.34 33 PHE B O 1
ATOM 1790 N N . THR B 1 34 ? 36.645 -23.859 28.105 1.00 43.24 34 THR B N 1
ATOM 1791 C CA . THR B 1 34 ? 36.419 -25.066 28.888 1.00 44.58 34 THR B CA 1
ATOM 1792 C C . THR B 1 34 ? 36.338 -24.530 30.329 1.00 49.59 34 THR B C 1
ATOM 1793 O O . THR B 1 34 ? 36.829 -23.417 30.588 1.00 48.11 34 THR B O 1
ATOM 1797 N N . ASP B 1 35 ? 35.734 -25.291 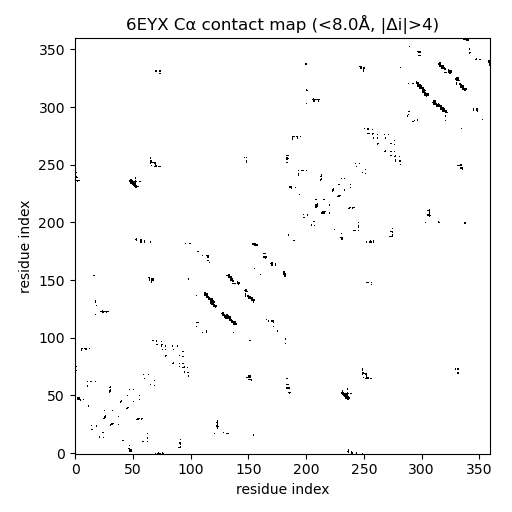31.262 1.00 47.67 35 ASP B N 1
ATOM 1798 C CA . ASP B 1 35 ? 35.630 -24.876 32.665 1.00 48.08 35 ASP B CA 1
ATOM 1799 C C . ASP B 1 35 ? 37.012 -24.531 33.255 1.00 51.43 35 ASP B C 1
ATOM 1800 O O . ASP B 1 35 ? 37.154 -23.496 33.913 1.00 50.03 35 ASP B O 1
ATOM 1805 N N . ALA B 1 36 ? 38.033 -25.369 32.957 1.00 48.43 36 ALA B N 1
ATOM 1806 C CA . ALA B 1 36 ? 39.406 -25.192 33.436 1.00 48.27 36 ALA B CA 1
ATOM 1807 C C . ALA B 1 36 ? 40.082 -23.941 32.860 1.00 49.47 36 ALA B C 1
ATOM 1808 O O . ALA B 1 36 ? 40.653 -23.159 33.628 1.00 48.40 36 ALA B O 1
ATOM 1810 N N . ASN B 1 37 ? 40.006 -23.738 31.523 1.00 44.61 37 ASN B N 1
ATOM 1811 C CA . ASN B 1 37 ? 40.595 -22.572 30.853 1.00 43.24 37 ASN B CA 1
ATOM 1812 C C . ASN B 1 37 ? 39.938 -21.257 31.259 1.00 44.93 37 ASN B C 1
ATOM 1813 O O . ASN B 1 37 ? 40.618 -20.230 31.283 1.00 43.80 37 ASN B O 1
ATOM 1818 N N . TRP B 1 38 ? 38.633 -21.284 31.617 1.00 41.38 38 TRP B N 1
ATOM 1819 C CA . TRP B 1 38 ? 37.920 -20.089 32.081 1.00 40.67 38 TRP B CA 1
ATOM 1820 C C . TRP B 1 38 ? 38.481 -19.647 33.426 1.00 43.35 38 TRP B C 1
ATOM 1821 O O . TRP B 1 38 ? 38.681 -18.453 33.634 1.00 42.27 38 TRP B O 1
ATOM 1832 N N . GLN B 1 39 ? 38.737 -20.615 34.333 1.00 39.87 39 GLN B N 1
ATOM 1833 C CA . GLN B 1 39 ? 39.301 -20.389 35.667 1.00 39.34 39 GLN B CA 1
ATOM 1834 C C . GLN B 1 39 ? 40.694 -19.800 35.547 1.00 42.25 39 GLN B C 1
ATOM 1835 O O . GLN B 1 39 ? 41.016 -18.840 36.245 1.00 41.00 39 GLN B O 1
ATOM 1841 N N . LYS B 1 40 ? 41.491 -20.342 34.614 1.00 39.65 40 LYS B N 1
ATOM 1842 C CA . LYS B 1 40 ? 42.845 -19.888 34.293 1.00 39.86 40 LYS B CA 1
ATOM 1843 C C . LYS B 1 40 ? 42.795 -18.418 33.811 1.00 42.36 40 LYS B C 1
ATOM 1844 O O . LYS B 1 40 ? 43.592 -17.589 34.265 1.00 42.15 40 LYS B O 1
ATOM 1850 N N . PHE B 1 41 ? 41.837 -18.099 32.906 1.00 36.71 41 PHE B N 1
ATOM 1851 C CA . PHE B 1 41 ? 41.633 -16.748 32.370 1.00 34.76 41 PHE B CA 1
ATOM 1852 C C . PHE B 1 41 ? 41.248 -15.775 33.504 1.00 41.05 41 PHE B C 1
ATOM 1853 O O . PHE B 1 41 ? 41.807 -14.679 33.599 1.00 39.80 41 PHE B O 1
ATOM 1861 N N . LYS B 1 42 ? 40.291 -16.191 34.348 1.00 39.11 42 LYS B N 1
ATOM 1862 C CA . LYS B 1 42 ? 39.758 -15.415 35.463 1.00 40.27 42 LYS B CA 1
ATOM 1863 C C . LYS B 1 42 ? 40.811 -15.031 36.520 1.00 47.11 42 LYS B C 1
ATOM 1864 O O . LYS B 1 42 ? 40.761 -13.908 37.040 1.00 46.36 42 LYS B O 1
ATOM 1870 N N . ASN B 1 43 ? 41.771 -15.937 36.821 1.00 45.60 43 ASN B N 1
ATOM 1871 C CA . ASN B 1 43 ? 42.787 -15.652 37.844 1.00 47.04 43 ASN B CA 1
ATOM 1872 C C . ASN B 1 43 ? 44.220 -15.492 37.288 1.00 51.87 43 ASN B C 1
ATOM 1873 O O . ASN B 1 43 ? 45.186 -16.063 37.802 1.00 53.23 43 ASN B O 1
ATOM 1878 N N . GLY B 1 44 ? 44.317 -14.682 36.247 1.00 47.48 44 GLY B N 1
ATOM 1879 C CA . GLY B 1 44 ? 45.543 -14.179 35.643 1.00 46.74 44 GLY B CA 1
ATOM 1880 C C . GLY B 1 44 ? 46.522 -15.125 34.987 1.00 49.41 44 GLY B C 1
ATOM 1881 O O . GLY B 1 44 ? 47.640 -14.703 34.678 1.00 49.21 44 GLY B O 1
ATOM 1882 N N . GLY B 1 45 ? 46.113 -16.370 34.742 1.00 44.35 45 GLY B N 1
ATOM 1883 C CA . GLY B 1 45 ? 46.968 -17.359 34.094 1.00 43.84 45 GLY B CA 1
ATOM 1884 C C . GLY B 1 45 ? 47.032 -17.271 32.576 1.00 46.41 45 GLY B C 1
ATOM 1885 O O . GLY B 1 45 ? 47.855 -17.957 31.948 1.00 46.58 45 GLY B O 1
ATOM 1886 N N . THR B 1 46 ? 46.161 -16.431 31.954 1.00 40.33 46 THR B N 1
ATOM 1887 C CA . THR B 1 46 ? 46.104 -16.279 30.489 1.00 39.07 46 THR B CA 1
ATOM 1888 C C . THR B 1 46 ? 46.235 -14.830 30.055 1.00 41.15 46 THR B C 1
ATOM 1889 O O . THR B 1 46 ? 45.408 -13.994 30.403 1.00 40.66 46 THR B O 1
ATOM 1893 N N . ASP B 1 47 ? 47.274 -14.548 29.267 1.00 36.92 47 ASP B N 1
ATOM 1894 C CA . ASP B 1 47 ? 47.546 -13.213 28.761 1.00 35.33 47 ASP B CA 1
ATOM 1895 C C . ASP B 1 47 ? 46.544 -12.867 27.658 1.00 36.15 47 ASP B C 1
ATOM 1896 O O . ASP B 1 47 ? 46.617 -13.422 26.561 1.00 35.45 47 ASP B O 1
ATOM 1901 N N . ILE B 1 48 ? 45.605 -11.939 27.966 1.00 31.38 48 ILE B N 1
ATOM 1902 C CA . ILE B 1 48 ? 44.577 -11.467 27.024 1.00 29.69 48 ILE B CA 1
ATOM 1903 C C . ILE B 1 48 ? 45.198 -10.858 25.742 1.00 31.47 48 ILE B C 1
ATOM 1904 O O . ILE B 1 48 ? 44.607 -10.966 24.667 1.00 30.44 48 ILE B O 1
ATOM 1909 N N . GLU B 1 49 ? 46.398 -10.266 25.856 1.00 27.45 49 GLU B N 1
ATOM 1910 C CA . GLU B 1 49 ? 47.116 -9.672 24.720 1.00 27.29 49 GLU B CA 1
ATOM 1911 C C . GLU B 1 49 ? 47.469 -10.722 23.664 1.00 31.67 49 GLU B C 1
ATOM 1912 O O . GLU B 1 49 ? 47.478 -10.416 22.474 1.00 30.03 49 GLU B O 1
ATOM 1918 N N . LYS B 1 50 ? 47.745 -11.967 24.109 1.00 30.39 50 LYS B N 1
ATOM 1919 C CA . LYS B 1 50 ? 48.132 -13.079 23.237 1.00 31.18 50 LYS B CA 1
ATOM 1920 C C . LYS B 1 50 ? 46.976 -13.999 22.843 1.00 34.81 50 LYS B C 1
ATOM 1921 O O . LYS B 1 50 ? 47.157 -14.848 21.970 1.00 34.90 50 LYS B O 1
ATOM 1927 N N . MET B 1 51 ? 45.791 -13.827 23.453 1.00 31.20 51 MET B N 1
ATOM 1928 C CA . MET B 1 51 ? 44.610 -14.629 23.105 1.00 30.79 51 MET B CA 1
ATOM 1929 C C . MET B 1 51 ? 44.125 -14.281 21.696 1.00 33.41 51 MET B C 1
ATOM 1930 O O . MET B 1 51 ? 44.405 -13.182 21.217 1.00 31.67 51 MET B O 1
ATOM 1935 N N . GLY B 1 52 ? 43.405 -15.214 21.057 1.00 30.52 52 GLY B N 1
ATOM 1936 C CA . GLY B 1 52 ? 42.867 -15.040 19.710 1.00 30.38 52 GLY B CA 1
ATOM 1937 C C . GLY B 1 52 ? 42.015 -13.789 19.601 1.00 33.05 52 GLY B C 1
ATOM 1938 O O . GLY B 1 52 ? 41.155 -13.549 20.458 1.00 32.13 52 GLY B O 1
ATOM 1939 N N . ALA B 1 53 ? 42.285 -12.963 18.577 1.00 29.26 53 ALA B N 1
ATOM 1940 C CA . ALA B 1 53 ? 41.563 -11.699 18.341 1.00 28.41 53 ALA B CA 1
ATOM 1941 C C . ALA B 1 53 ? 40.067 -11.884 18.186 1.00 31.67 53 ALA B C 1
ATOM 1942 O O . ALA B 1 53 ? 39.306 -11.076 18.712 1.00 30.89 53 ALA B O 1
ATOM 1944 N N . ALA B 1 54 ? 39.641 -12.948 17.492 1.00 28.03 54 ALA B N 1
ATOM 1945 C CA . ALA B 1 54 ? 38.214 -13.192 17.293 1.00 29.02 54 ALA B CA 1
ATOM 1946 C C . ALA B 1 54 ? 37.511 -13.523 18.616 1.00 32.28 54 ALA B C 1
ATOM 1947 O O . ALA B 1 54 ? 36.423 -13.012 18.864 1.00 31.35 54 ALA B O 1
ATOM 1949 N N . ARG B 1 55 ? 38.166 -14.303 19.498 1.00 29.23 55 ARG B N 1
ATOM 1950 C CA . ARG B 1 55 ? 37.638 -14.668 20.815 1.00 29.32 55 ARG B CA 1
ATOM 1951 C C . ARG B 1 55 ? 37.461 -13.459 21.723 1.00 30.90 55 ARG B C 1
ATOM 1952 O O . ARG B 1 55 ? 36.394 -13.285 22.315 1.00 30.07 55 ARG B O 1
ATOM 1960 N N . VAL B 1 56 ? 38.519 -12.646 21.850 1.00 26.89 56 VAL B N 1
ATOM 1961 C CA . VAL B 1 56 ? 38.544 -11.445 22.682 1.00 26.21 56 VAL B CA 1
ATOM 1962 C C . VAL B 1 56 ? 37.474 -10.471 22.221 1.00 30.29 56 VAL B C 1
ATOM 1963 O O . VAL B 1 56 ? 36.679 -9.998 23.040 1.00 29.89 56 VAL B O 1
ATOM 1967 N N . ASN B 1 57 ? 37.409 -10.214 20.901 1.00 27.23 57 ASN B N 1
ATOM 1968 C CA . ASN B 1 57 ? 36.425 -9.295 20.351 1.00 26.42 57 ASN B CA 1
ATOM 1969 C C . ASN B 1 57 ? 34.997 -9.857 20.431 1.00 28.62 57 ASN B C 1
ATOM 1970 O O . ASN B 1 57 ? 34.068 -9.059 20.526 1.00 28.44 57 ASN B O 1
ATOM 1975 N N . ALA B 1 58 ? 34.815 -11.197 20.476 1.00 23.93 58 ALA B N 1
ATOM 1976 C CA . ALA B 1 58 ? 33.488 -11.803 20.642 1.00 24.04 58 ALA B CA 1
ATOM 1977 C C . ALA B 1 58 ? 32.973 -11.556 22.088 1.00 27.74 58 ALA B C 1
ATOM 1978 O O . ALA B 1 58 ? 31.780 -11.305 22.278 1.00 26.53 58 ALA B O 1
ATOM 1980 N N . MET B 1 59 ? 33.891 -11.588 23.094 1.00 23.65 59 MET B N 1
ATOM 1981 C CA . MET B 1 59 ? 33.557 -11.320 24.503 1.00 23.12 59 MET B CA 1
ATOM 1982 C C . MET B 1 59 ? 33.115 -9.856 24.603 1.00 26.79 59 MET B C 1
ATOM 1983 O O . MET B 1 59 ? 32.078 -9.568 25.198 1.00 25.34 59 MET B O 1
ATOM 1988 N N . LEU B 1 60 ? 33.872 -8.948 23.941 1.00 23.42 60 LEU B N 1
ATOM 1989 C CA . LEU B 1 60 ? 33.553 -7.513 23.941 1.00 23.15 60 LEU B CA 1
ATOM 1990 C C . LEU B 1 60 ? 32.247 -7.218 23.207 1.00 27.30 60 LEU B C 1
ATOM 1991 O O . LEU B 1 60 ? 31.432 -6.453 23.716 1.00 26.88 60 LEU B O 1
ATOM 1996 N N . ASP B 1 61 ? 32.021 -7.882 22.050 1.00 25.94 61 ASP B N 1
ATOM 1997 C CA . ASP B 1 61 ? 30.812 -7.738 21.238 1.00 25.77 61 ASP B CA 1
ATOM 1998 C C . ASP B 1 61 ? 29.551 -8.166 21.998 1.00 29.75 61 ASP B C 1
ATOM 1999 O O . ASP B 1 61 ? 28.523 -7.504 21.868 1.00 28.98 61 ASP B O 1
ATOM 2004 N N . CYS B 1 62 ? 29.641 -9.236 22.811 1.00 27.61 62 CYS B N 1
ATOM 2005 C CA . CYS B 1 62 ? 28.532 -9.725 23.640 1.00 28.07 62 CYS B CA 1
ATOM 2006 C C . CYS B 1 62 ? 28.175 -8.703 24.737 1.00 30.71 62 CYS B C 1
ATOM 2007 O O . CYS B 1 62 ? 27.007 -8.333 24.889 1.00 30.70 62 CYS B O 1
ATOM 2010 N N . LEU B 1 63 ? 29.185 -8.236 25.473 1.00 25.94 63 LEU B N 1
ATOM 2011 C CA . LEU B 1 63 ? 29.003 -7.367 26.637 1.00 25.87 63 LEU B CA 1
ATOM 2012 C C . LEU B 1 63 ? 28.738 -5.893 26.347 1.00 31.07 63 LEU B C 1
ATOM 2013 O O . LEU B 1 63 ? 28.120 -5.222 27.185 1.00 30.37 63 LEU B O 1
ATOM 2018 N N . PHE B 1 64 ? 29.207 -5.388 25.203 1.00 27.33 64 PHE B N 1
ATOM 2019 C CA . PHE B 1 64 ? 29.085 -3.966 24.877 1.00 26.35 64 PHE B CA 1
ATOM 2020 C C . PHE B 1 64 ? 28.486 -3.693 23.527 1.00 29.47 64 PHE B C 1
ATOM 2021 O O . PHE B 1 64 ? 28.803 -4.363 22.544 1.00 27.99 64 PHE B O 1
ATOM 2029 N N . ASP B 1 65 ? 27.688 -2.625 23.455 1.00 25.70 65 ASP B N 1
ATOM 2030 C CA . ASP B 1 65 ? 27.181 -2.114 22.201 1.00 25.19 65 ASP B CA 1
ATOM 2031 C C . ASP B 1 65 ? 28.411 -1.569 21.460 1.00 27.85 65 ASP B C 1
ATOM 2032 O O . ASP B 1 65 ? 29.381 -1.175 22.118 1.00 27.41 65 ASP B O 1
ATOM 2037 N N . ASP B 1 66 ? 28.387 -1.555 20.113 1.00 23.73 66 ASP B N 1
ATOM 2038 C CA . ASP B 1 66 ? 29.514 -1.018 19.335 1.00 23.64 66 ASP B CA 1
ATOM 2039 C C . ASP B 1 66 ? 29.833 0.430 19.729 1.00 24.22 66 ASP B C 1
ATOM 2040 O O . ASP B 1 66 ? 30.997 0.784 19.775 1.00 21.04 66 ASP B O 1
ATOM 2045 N N . PHE B 1 67 ? 28.816 1.238 20.076 1.00 21.68 67 PHE B N 1
ATOM 2046 C CA . PHE B 1 67 ? 29.087 2.618 20.522 1.00 22.01 67 PHE B CA 1
ATOM 2047 C C . PHE B 1 67 ? 29.833 2.617 21.882 1.00 25.26 67 PHE B C 1
ATOM 2048 O O . PHE B 1 67 ? 30.702 3.463 22.106 1.00 23.55 67 PHE B O 1
ATOM 2056 N N . GLU B 1 68 ? 29.532 1.631 22.752 1.00 22.23 68 GLU B N 1
ATOM 2057 C CA . GLU B 1 68 ? 30.204 1.490 24.054 1.00 21.45 68 GLU B CA 1
ATOM 2058 C C . GLU B 1 68 ? 31.659 1.085 23.847 1.00 26.64 68 GLU B C 1
ATOM 2059 O O . GLU B 1 68 ? 32.522 1.524 24.602 1.00 27.00 68 GLU B O 1
ATOM 2065 N N . LEU B 1 69 ? 31.937 0.322 22.773 1.00 25.07 69 LEU B N 1
ATOM 2066 C CA . LEU B 1 69 ? 33.310 -0.055 22.411 1.00 25.16 69 LEU B CA 1
ATOM 2067 C C . LEU B 1 69 ? 34.125 1.188 22.040 1.00 25.99 69 LEU B C 1
ATOM 2068 O O . LEU B 1 69 ? 35.301 1.279 22.404 1.00 24.15 69 LEU B O 1
ATOM 2073 N N . ALA B 1 70 ? 33.477 2.184 21.391 1.00 22.57 70 ALA B N 1
ATOM 2074 C CA . ALA B 1 70 ? 34.131 3.469 21.091 1.00 22.94 70 ALA B CA 1
ATOM 2075 C C . ALA B 1 70 ? 34.384 4.222 22.407 1.00 24.89 70 ALA B C 1
ATOM 2076 O O . ALA B 1 70 ? 35.468 4.769 22.576 1.00 24.55 70 ALA B O 1
ATOM 2078 N N . MET B 1 71 ? 33.398 4.237 23.342 1.00 23.68 71 MET B N 1
ATOM 2079 C CA . MET B 1 71 ? 33.535 4.897 24.655 1.00 22.64 71 MET B CA 1
ATOM 2080 C C . MET B 1 71 ? 34.673 4.285 25.466 1.00 24.29 71 MET B C 1
ATOM 2081 O O . MET B 1 71 ? 35.403 5.017 26.106 1.00 21.65 71 MET B O 1
ATOM 2086 N N . ILE B 1 72 ? 34.859 2.947 25.396 1.00 20.98 72 ILE B N 1
ATOM 2087 C CA . ILE B 1 72 ? 35.964 2.280 26.089 1.00 20.81 72 ILE B CA 1
ATOM 2088 C C . ILE B 1 72 ? 37.305 2.842 25.608 1.00 23.04 72 ILE B C 1
ATOM 2089 O O . ILE B 1 72 ? 38.152 3.156 26.437 1.00 22.36 72 ILE B O 1
ATOM 2094 N N . GLY B 1 73 ? 37.487 2.939 24.283 1.00 20.83 73 GLY B N 1
ATOM 2095 C CA . GLY B 1 73 ? 38.707 3.468 23.683 1.00 20.80 73 GLY B CA 1
ATOM 2096 C C . GLY B 1 73 ? 38.961 4.920 24.042 1.00 22.67 73 GLY B C 1
ATOM 2097 O O . GLY B 1 73 ? 40.085 5.284 24.374 1.00 20.74 73 GLY B O 1
ATOM 2098 N N . LYS B 1 74 ? 37.918 5.760 23.994 1.00 20.24 74 LYS B N 1
ATOM 2099 C CA . LYS B 1 74 ? 38.037 7.185 24.361 1.00 20.34 74 LYS B CA 1
ATOM 2100 C C . LYS B 1 74 ? 38.364 7.307 25.878 1.00 25.28 74 LYS B C 1
ATOM 2101 O O . LYS B 1 74 ? 39.226 8.114 26.253 1.00 25.69 74 LYS B O 1
ATOM 2107 N N . ALA B 1 75 ? 37.715 6.470 26.730 1.00 21.37 75 ALA B N 1
ATOM 2108 C CA . ALA B 1 75 ? 37.951 6.445 28.195 1.00 21.67 75 ALA B CA 1
ATOM 2109 C C . ALA B 1 75 ? 39.408 6.059 28.484 1.00 25.45 75 ALA B C 1
ATOM 2110 O O . ALA B 1 75 ? 40.053 6.711 29.292 1.00 24.38 75 ALA B O 1
ATOM 2112 N N . GLN B 1 76 ? 39.936 5.066 27.749 1.00 23.10 76 GLN B N 1
ATOM 2113 C CA . GLN B 1 76 ? 41.337 4.618 27.867 1.00 23.00 76 GLN B CA 1
ATOM 2114 C C . GLN B 1 76 ? 42.318 5.764 27.608 1.00 27.99 76 GLN B C 1
ATOM 2115 O O . GLN B 1 76 ? 43.270 5.935 28.379 1.00 27.65 76 GLN B O 1
ATOM 2121 N N . THR B 1 77 ? 42.073 6.568 26.542 1.00 25.72 77 THR B N 1
ATOM 2122 C CA . THR B 1 77 ? 42.906 7.732 26.211 1.00 25.65 77 THR B CA 1
ATOM 2123 C C . THR B 1 77 ? 42.939 8.715 27.398 1.00 27.63 77 THR B C 1
ATOM 2124 O O . THR B 1 77 ? 44.026 9.116 27.822 1.00 26.22 77 THR B O 1
ATOM 2128 N N . ASN B 1 78 ? 41.757 9.051 27.960 1.00 24.23 78 ASN B N 1
ATOM 2129 C CA . ASN B 1 78 ? 41.635 9.936 29.125 1.00 25.34 78 ASN B CA 1
ATOM 2130 C C . ASN B 1 78 ? 42.368 9.372 30.340 1.00 27.88 78 ASN B C 1
ATOM 2131 O O . ASN B 1 78 ? 43.164 10.077 30.949 1.00 27.88 78 ASN B O 1
ATOM 2136 N N . TYR B 1 79 ? 42.126 8.078 30.652 1.00 23.87 79 TYR B N 1
ATOM 2137 C CA . TYR B 1 79 ? 42.678 7.354 31.795 1.00 24.07 79 TYR B CA 1
ATOM 2138 C C . TYR B 1 79 ? 44.209 7.263 31.765 1.00 29.59 79 TYR B C 1
ATOM 2139 O O . TYR B 1 79 ? 44.845 7.629 32.748 1.00 30.44 79 TYR B O 1
ATOM 2148 N N . TYR B 1 80 ? 44.796 6.813 30.645 1.00 27.47 80 TYR B N 1
ATOM 2149 C CA . TYR B 1 80 ? 46.255 6.657 30.540 1.00 28.22 80 TYR B CA 1
ATOM 2150 C C . TYR B 1 80 ? 47.030 7.977 30.517 1.00 33.31 80 TYR B C 1
ATOM 2151 O O . TYR B 1 80 ? 48.226 7.967 30.803 1.00 32.79 80 TYR B O 1
ATOM 2160 N N . ASN B 1 81 ? 46.355 9.102 30.240 1.00 32.18 81 ASN B N 1
ATOM 2161 C CA . ASN B 1 81 ? 46.972 10.432 30.215 1.00 34.41 81 ASN B CA 1
ATOM 2162 C C . ASN B 1 81 ? 46.694 11.267 31.480 1.00 40.32 81 ASN B C 1
ATOM 2163 O O . ASN B 1 81 ? 47.193 12.389 31.593 1.00 41.06 81 ASN B O 1
ATOM 2168 N N . ASP B 1 82 ? 45.922 10.711 32.440 1.00 36.87 82 ASP B N 1
ATOM 2169 C CA . ASP B 1 82 ? 45.581 11.386 33.694 1.00 37.11 82 ASP B CA 1
ATOM 2170 C C . ASP B 1 82 ? 46.076 10.572 34.898 1.00 41.52 82 ASP B C 1
ATOM 2171 O O . ASP B 1 82 ? 45.484 9.542 35.247 1.00 39.20 82 ASP B O 1
ATOM 2176 N N . ASN B 1 83 ? 47.173 11.045 35.520 1.00 39.35 83 ASN B N 1
ATOM 2177 C CA . ASN B 1 83 ? 47.805 10.393 36.669 1.00 39.91 83 ASN B CA 1
ATOM 2178 C C . ASN B 1 83 ? 46.902 10.323 37.912 1.00 41.97 83 ASN B C 1
ATOM 2179 O O . ASN B 1 83 ? 46.986 9.347 38.649 1.00 40.50 83 ASN B O 1
ATOM 2184 N N . SER B 1 84 ? 46.025 11.327 38.113 1.00 38.08 84 SER B N 1
ATOM 2185 C CA . SER B 1 84 ? 45.071 11.367 39.221 1.00 37.43 84 SER B CA 1
ATOM 2186 C C . SER B 1 84 ? 44.063 10.208 39.099 1.00 37.57 84 SER B C 1
ATOM 2187 O O . SER B 1 84 ? 43.774 9.542 40.099 1.00 36.59 84 SER B O 1
ATOM 2190 N N . LEU B 1 85 ? 43.567 9.952 37.871 1.00 31.45 85 LEU B N 1
ATOM 2191 C CA . LEU B 1 85 ? 42.616 8.873 37.566 1.00 30.69 85 LEU B CA 1
ATOM 2192 C C . LEU B 1 85 ? 43.231 7.502 37.860 1.00 32.59 85 LEU B C 1
ATOM 2193 O O . LEU B 1 85 ? 42.609 6.691 38.544 1.00 32.15 85 LEU B O 1
ATOM 2198 N N . LYS B 1 86 ? 44.465 7.261 37.365 1.00 28.14 86 LYS B N 1
ATOM 2199 C CA . LYS B 1 86 ? 45.189 5.994 37.542 1.00 27.96 86 LYS B CA 1
ATOM 2200 C C . LYS B 1 86 ? 45.512 5.754 39.024 1.00 31.51 86 LYS B C 1
ATOM 2201 O O . LYS B 1 86 ? 45.417 4.628 39.503 1.00 30.75 86 LYS B O 1
ATOM 2207 N N . MET B 1 87 ? 45.864 6.821 39.743 1.00 29.82 87 MET B N 1
ATOM 2208 C CA . MET B 1 87 ? 46.168 6.781 41.177 1.00 31.42 87 MET B CA 1
ATOM 2209 C C . MET B 1 87 ? 44.946 6.345 42.009 1.00 34.73 87 MET B C 1
ATOM 2210 O O . MET B 1 87 ? 45.077 5.498 42.888 1.00 36.39 87 MET B O 1
ATOM 2215 N N . ASN B 1 88 ? 43.777 6.921 41.714 1.00 28.93 88 ASN B N 1
ATOM 2216 C CA . ASN B 1 88 ? 42.568 6.754 42.510 1.00 27.84 88 ASN B CA 1
ATOM 2217 C C . ASN B 1 88 ? 41.665 5.586 42.182 1.00 29.73 88 ASN B C 1
ATOM 2218 O O . ASN B 1 88 ? 41.029 5.060 43.117 1.00 29.71 88 ASN B O 1
ATOM 2223 N N . MET B 1 89 ? 41.526 5.208 40.913 1.00 26.40 89 MET B N 1
ATOM 2224 C CA . MET B 1 89 ? 40.581 4.150 40.571 1.00 25.82 89 MET B CA 1
ATOM 2225 C C . MET B 1 89 ? 41.051 3.217 39.466 1.00 29.87 89 MET B C 1
ATOM 2226 O O . MET B 1 89 ? 41.843 3.643 38.624 1.00 29.23 89 MET B O 1
ATOM 2231 N N . PRO B 1 90 ? 40.554 1.954 39.425 1.00 27.62 90 PRO B N 1
ATOM 2232 C CA . PRO B 1 90 ? 40.897 1.077 38.297 1.00 27.40 90 PRO B CA 1
ATOM 2233 C C . PRO B 1 90 ? 40.150 1.551 37.030 1.00 29.24 90 PRO B C 1
ATOM 2234 O O . PRO B 1 90 ? 39.222 2.388 37.109 1.00 26.61 90 PRO B O 1
ATOM 2238 N N . PHE B 1 91 ? 40.586 1.074 35.846 1.00 25.78 91 PHE B N 1
ATOM 2239 C CA . PHE B 1 91 ? 40.027 1.518 34.566 1.00 24.05 91 PHE B CA 1
ATOM 2240 C C . PHE B 1 91 ? 38.512 1.306 34.450 1.00 26.81 91 PHE B C 1
ATOM 2241 O O . PHE B 1 91 ? 37.834 2.269 34.090 1.00 25.59 91 PHE B O 1
ATOM 2249 N N . TYR B 1 92 ? 37.990 0.092 34.721 1.00 25.34 92 TYR B N 1
ATOM 2250 C CA . TYR B 1 92 ? 36.560 -0.189 34.554 1.00 26.68 92 TYR B CA 1
ATOM 2251 C C . TYR B 1 92 ? 35.676 0.808 35.310 1.00 31.00 92 TYR B C 1
ATOM 2252 O O . TYR B 1 92 ? 34.619 1.165 34.787 1.00 31.39 92 TYR B O 1
ATOM 2261 N N . THR B 1 93 ? 36.105 1.243 36.530 1.00 26.58 93 THR B N 1
ATOM 2262 C CA . THR B 1 93 ? 35.420 2.225 37.357 1.00 27.38 93 THR B CA 1
ATOM 2263 C C . THR B 1 93 ? 35.394 3.553 36.627 1.00 28.45 93 THR B C 1
ATOM 2264 O O . THR B 1 93 ? 34.359 4.224 36.621 1.00 27.29 93 THR B O 1
ATOM 2268 N N . TYR B 1 94 ? 36.564 3.974 36.088 1.00 25.44 94 TYR B N 1
ATOM 2269 C CA . TYR B 1 94 ? 36.635 5.218 35.322 1.00 25.30 94 TYR B CA 1
ATOM 2270 C C . TYR B 1 94 ? 35.710 5.150 34.102 1.00 27.81 94 TYR B C 1
ATOM 2271 O O . TYR B 1 94 ? 35.036 6.144 33.799 1.00 28.00 94 TYR B O 1
ATOM 2280 N N . TYR B 1 95 ? 35.652 3.995 33.413 1.00 25.21 95 TYR B N 1
ATOM 2281 C CA . TYR B 1 95 ? 34.799 3.813 32.231 1.00 24.89 95 TYR B CA 1
ATOM 2282 C C . TYR B 1 95 ? 33.317 4.050 32.602 1.00 28.65 95 TYR B C 1
ATOM 2283 O O . TYR B 1 95 ? 32.603 4.731 31.854 1.00 28.13 95 TYR B O 1
ATOM 2292 N N . ASP B 1 96 ? 32.861 3.508 33.754 1.00 26.90 96 ASP B N 1
ATOM 2293 C CA . ASP B 1 96 ? 31.472 3.697 34.205 1.00 26.98 96 ASP B CA 1
ATOM 2294 C C . ASP B 1 96 ? 31.166 5.159 34.412 1.00 31.86 96 ASP B C 1
ATOM 2295 O O . ASP B 1 96 ? 30.070 5.602 34.094 1.00 30.62 96 ASP B O 1
ATOM 2300 N N . MET B 1 97 ? 32.155 5.906 34.926 1.00 29.46 97 MET B N 1
ATOM 2301 C CA . MET B 1 97 ? 32.065 7.341 35.155 1.00 29.92 97 MET B CA 1
ATOM 2302 C C . MET B 1 97 ? 32.001 8.075 33.810 1.00 29.50 97 MET B C 1
ATOM 2303 O O . MET B 1 97 ? 31.189 8.985 33.666 1.00 27.65 97 MET B O 1
ATOM 2308 N N . PHE B 1 98 ? 32.855 7.681 32.826 1.00 26.59 98 PHE B N 1
ATOM 2309 C CA . PHE B 1 98 ? 32.885 8.264 31.474 1.00 25.39 98 PHE B CA 1
ATOM 2310 C C . PHE B 1 98 ? 31.508 8.049 30.814 1.00 26.63 98 PHE B C 1
ATOM 2311 O O . PHE B 1 98 ? 30.931 8.978 30.246 1.00 25.22 98 PHE B O 1
ATOM 2319 N N . LYS B 1 99 ? 30.995 6.815 30.899 1.00 23.28 99 LYS B N 1
ATOM 2320 C CA . LYS B 1 99 ? 29.708 6.428 30.322 1.00 23.37 99 LYS B CA 1
ATOM 2321 C C . LYS B 1 99 ? 28.563 7.224 30.972 1.00 27.67 99 LYS B C 1
ATOM 2322 O O . LYS B 1 99 ? 27.696 7.724 30.257 1.00 27.13 99 LYS B O 1
ATOM 2328 N N . LYS B 1 100 ? 28.575 7.359 32.316 1.00 25.61 100 LYS B N 1
ATOM 2329 C CA . LYS B 1 100 ? 27.553 8.118 33.068 1.00 26.27 100 LYS B CA 1
ATOM 2330 C C . LYS B 1 100 ? 27.569 9.577 32.623 1.00 28.44 100 LYS B C 1
ATOM 2331 O O . LYS B 1 100 ? 26.508 10.169 32.447 1.00 27.40 100 LYS B O 1
ATOM 2337 N N . GLN B 1 101 ? 28.772 10.148 32.408 1.00 24.67 101 GLN B N 1
ATOM 2338 C CA . GLN B 1 101 ? 28.903 11.536 31.958 1.00 24.68 101 GLN B CA 1
ATOM 2339 C C . GLN B 1 101 ? 28.366 11.732 30.538 1.00 28.42 101 GLN B C 1
ATOM 2340 O O . GLN B 1 101 ? 27.801 12.786 30.249 1.00 27.71 101 GLN B O 1
ATOM 2346 N N . GLN B 1 102 ? 28.483 10.688 29.678 1.00 25.51 102 GLN B N 1
ATOM 2347 C CA . GLN B 1 102 ? 27.938 10.691 28.321 1.00 25.42 102 GLN B CA 1
ATOM 2348 C C . GLN B 1 102 ? 26.400 10.740 28.407 1.00 28.83 102 GLN B C 1
ATOM 2349 O O . GLN B 1 102 ? 25.787 11.520 27.687 1.00 28.81 102 GLN B O 1
ATOM 2355 N N . LEU B 1 103 ? 25.791 9.917 29.286 1.00 26.21 103 LEU B N 1
ATOM 2356 C CA . LEU B 1 103 ? 24.334 9.905 29.499 1.00 26.32 103 LEU B CA 1
ATOM 2357 C C . LEU B 1 103 ? 23.847 11.270 29.983 1.00 30.61 103 LEU B C 1
ATOM 2358 O O . LEU B 1 103 ? 22.847 11.753 29.464 1.00 29.41 103 LEU B O 1
ATOM 2363 N N . LEU B 1 104 ? 24.548 11.881 30.957 1.00 29.52 104 LEU B N 1
ATOM 2364 C CA . LEU B 1 104 ? 24.185 13.216 31.455 1.00 30.58 104 LEU B CA 1
ATOM 2365 C C . LEU B 1 104 ? 24.212 14.247 30.334 1.00 33.97 104 LEU B C 1
ATOM 2366 O O . LEU B 1 104 ? 23.303 15.074 30.264 1.00 33.52 104 LEU B O 1
ATOM 2371 N N . LYS B 1 105 ? 25.219 14.170 29.432 1.00 30.50 105 LYS B N 1
ATOM 2372 C CA . LYS B 1 105 ? 25.350 15.041 28.264 1.00 30.83 105 LYS B CA 1
ATOM 2373 C C . LYS B 1 105 ? 24.120 14.904 27.346 1.00 32.40 105 LYS B C 1
ATOM 2374 O O . LYS B 1 105 ? 23.581 15.922 26.904 1.00 30.80 105 LYS B O 1
ATOM 2380 N N . TRP B 1 106 ? 23.641 13.659 27.108 1.00 28.80 106 TRP B N 1
ATOM 2381 C CA . TRP B 1 106 ? 22.460 13.384 26.274 1.00 29.25 106 TRP B CA 1
ATOM 2382 C C . TRP B 1 106 ? 21.212 13.952 26.928 1.00 33.06 106 TRP B C 1
ATOM 2383 O O . TRP B 1 106 ? 20.388 14.546 26.242 1.00 33.09 106 TRP B O 1
ATOM 2394 N N . LEU B 1 107 ? 21.055 13.768 28.254 1.00 30.41 107 LEU B N 1
ATOM 2395 C CA . LEU B 1 107 ? 19.913 14.261 29.023 1.00 31.44 107 LEU B CA 1
ATOM 2396 C C . LEU B 1 107 ? 19.874 15.794 29.034 1.00 35.58 107 LEU B C 1
ATOM 2397 O O . LEU B 1 107 ? 18.796 16.374 29.004 1.00 35.53 107 LEU B O 1
ATOM 2402 N N . LYS B 1 108 ? 21.052 16.440 29.043 1.00 31.46 108 LYS B N 1
ATOM 2403 C CA . LYS B 1 108 ? 21.177 17.895 29.046 1.00 32.60 108 LYS B CA 1
ATOM 2404 C C . LYS B 1 108 ? 20.937 18.511 27.659 1.00 39.17 108 LYS B C 1
ATOM 2405 O O . LYS B 1 108 ? 20.091 19.402 27.537 1.00 40.43 108 LYS B O 1
ATOM 2411 N N . ASN B 1 109 ? 21.709 18.067 26.630 1.00 36.07 109 ASN B N 1
ATOM 2412 C CA . ASN B 1 109 ? 21.709 18.637 25.276 1.00 36.91 109 ASN B CA 1
ATOM 2413 C C . ASN B 1 109 ? 20.828 17.950 24.222 1.00 41.49 109 ASN B C 1
ATOM 2414 O O . ASN B 1 109 ? 20.509 18.587 23.220 1.00 42.56 109 ASN B O 1
ATOM 2419 N N . ASN B 1 110 ? 20.446 16.681 24.427 1.00 38.02 110 ASN B N 1
ATOM 2420 C CA . ASN B 1 110 ? 19.657 15.899 23.463 1.00 37.64 110 ASN B CA 1
ATOM 2421 C C . ASN B 1 110 ? 18.421 15.250 24.140 1.00 42.40 110 ASN B C 1
ATOM 2422 O O . ASN B 1 110 ? 18.013 14.163 23.732 1.00 42.12 110 ASN B O 1
ATOM 2427 N N . ARG B 1 111 ? 17.854 15.889 25.193 1.00 39.93 111 ARG B N 1
ATOM 2428 C CA . ARG B 1 111 ? 16.758 15.343 26.010 1.00 40.33 111 ARG B CA 1
ATOM 2429 C C . ARG B 1 111 ? 15.575 14.747 25.223 1.00 45.23 111 ARG B C 1
ATOM 2430 O O . ARG B 1 111 ? 15.176 13.616 25.509 1.00 44.60 111 ARG B O 1
ATOM 2438 N N . ASP B 1 112 ? 15.020 15.503 24.260 1.00 43.53 112 ASP B N 1
ATOM 2439 C CA . ASP B 1 112 ? 13.865 15.111 23.433 1.00 44.18 112 ASP B CA 1
ATOM 2440 C C . ASP B 1 112 ? 14.167 13.927 22.504 1.00 46.62 112 ASP B C 1
ATOM 2441 O O . ASP B 1 112 ? 13.270 13.414 21.823 1.00 46.60 112 ASP B O 1
ATOM 2446 N N . ASP B 1 113 ? 15.444 13.530 22.452 1.00 40.06 113 ASP B N 1
ATOM 2447 C CA . ASP B 1 113 ? 15.930 12.497 21.564 1.00 37.56 113 ASP B CA 1
ATOM 2448 C C . ASP B 1 113 ? 16.291 11.219 22.318 1.00 39.14 113 ASP B C 1
ATOM 2449 O O . ASP B 1 113 ? 16.554 10.195 21.679 1.00 37.59 113 ASP B O 1
ATOM 2454 N N . VAL B 1 114 ? 16.289 11.270 23.670 1.00 35.38 114 VAL B N 1
ATOM 2455 C CA . VAL B 1 114 ? 16.637 10.130 24.529 1.00 34.77 114 VAL B CA 1
ATOM 2456 C C . VAL B 1 114 ? 15.481 9.135 24.613 1.00 38.26 114 VAL B C 1
ATOM 2457 O O . VAL B 1 114 ? 14.385 9.472 25.084 1.00 38.24 114 VAL B O 1
ATOM 2461 N N . ILE B 1 115 ? 15.746 7.905 24.138 1.00 33.63 115 ILE B N 1
ATOM 2462 C CA . ILE B 1 115 ? 14.809 6.786 24.154 1.00 33.27 115 ILE B CA 1
ATOM 2463 C C . ILE B 1 115 ? 15.455 5.621 24.882 1.00 39.09 115 ILE B C 1
ATOM 2464 O O . ILE B 1 115 ? 16.686 5.552 24.989 1.00 36.53 115 ILE B O 1
ATOM 2469 N N . GLY B 1 116 ? 14.618 4.736 25.407 1.00 37.79 116 GLY B N 1
ATOM 2470 C CA . GLY B 1 116 ? 15.095 3.589 26.161 1.00 38.85 116 GLY B CA 1
ATOM 2471 C C . GLY B 1 116 ? 14.217 2.367 26.037 1.00 45.51 116 GLY B C 1
ATOM 2472 O O . GLY B 1 116 ? 13.096 2.442 25.522 1.00 45.27 116 GLY B O 1
ATOM 2473 N N . GLY B 1 117 ? 14.734 1.248 26.520 1.00 43.65 117 GLY B N 1
ATOM 2474 C CA . GLY B 1 117 ? 14.031 -0.024 26.483 1.00 44.97 117 GLY B CA 1
ATOM 2475 C C . GLY B 1 117 ? 14.783 -1.118 27.202 1.00 50.47 117 GLY B C 1
ATOM 2476 O O . GLY B 1 117 ? 15.952 -0.949 27.554 1.00 49.37 117 GLY B O 1
ATOM 2477 N N . THR B 1 118 ? 14.116 -2.247 27.424 1.00 49.02 118 THR B N 1
ATOM 2478 C CA . THR B 1 118 ? 14.747 -3.378 28.094 1.00 49.35 118 THR B CA 1
ATOM 2479 C C . THR B 1 118 ? 15.575 -4.181 27.096 1.00 51.58 118 THR B C 1
ATOM 2480 O O . THR B 1 118 ? 15.139 -4.423 25.970 1.00 51.86 118 THR B O 1
ATOM 2484 N N . GLY B 1 119 ? 16.785 -4.527 27.505 1.00 45.88 119 GLY B N 1
ATOM 2485 C CA . GLY B 1 119 ? 17.690 -5.331 26.699 1.00 44.54 119 GLY B CA 1
ATOM 2486 C C . GLY B 1 119 ? 17.742 -6.756 27.198 1.00 47.76 119 GLY B C 1
ATOM 2487 O O . GLY B 1 119 ? 17.631 -6.996 28.404 1.00 47.85 119 GLY B O 1
ATOM 2488 N N . ARG B 1 120 ? 17.885 -7.706 26.276 1.00 43.37 120 ARG B N 1
ATOM 2489 C CA . ARG B 1 120 ? 17.994 -9.110 26.634 1.00 43.79 120 ARG B CA 1
ATOM 2490 C C . ARG B 1 120 ? 19.364 -9.664 26.255 1.00 46.12 120 ARG B C 1
ATOM 2491 O O . ARG B 1 120 ? 20.041 -9.110 25.393 1.00 44.83 120 ARG B O 1
ATOM 2493 N N . MET B 1 121 ? 19.776 -10.742 26.918 1.00 42.73 121 MET B N 1
ATOM 2494 C CA . MET B 1 121 ? 21.071 -11.368 26.697 1.00 42.37 121 MET B CA 1
ATOM 2495 C C . MET B 1 121 ? 20.919 -12.839 26.285 1.00 45.79 121 MET B C 1
ATOM 2496 O O . MET B 1 121 ? 20.264 -13.599 26.989 1.00 44.69 121 MET B O 1
ATOM 2501 N N . TYR B 1 122 ? 21.543 -13.244 25.168 1.00 43.24 122 TYR B N 1
ATOM 2502 C CA . TYR B 1 122 ? 21.504 -14.648 24.723 1.00 44.18 122 TYR B CA 1
ATOM 2503 C C . TYR B 1 122 ? 22.504 -15.470 25.540 1.00 45.87 122 TYR B C 1
ATOM 2504 O O . TYR B 1 122 ? 23.632 -15.018 25.773 1.00 44.21 122 TYR B O 1
ATOM 2513 N N . THR B 1 123 ? 22.092 -16.642 26.016 1.00 42.03 123 THR B N 1
ATOM 2514 C CA . THR B 1 123 ? 22.951 -17.524 26.810 1.00 41.99 123 THR B CA 1
ATOM 2515 C C . THR B 1 123 ? 23.440 -18.714 25.968 1.00 44.52 123 THR B C 1
ATOM 2516 O O . THR B 1 123 ? 22.861 -19.001 24.920 1.00 43.57 123 THR B O 1
ATOM 2520 N N . ALA B 1 124 ? 24.502 -19.396 26.440 1.00 41.57 124 ALA B N 1
ATOM 2521 C CA . ALA B 1 124 ? 25.105 -20.572 25.812 1.00 43.05 124 ALA B CA 1
ATOM 2522 C C . ALA B 1 124 ? 24.099 -21.731 25.685 1.00 49.82 124 ALA B C 1
ATOM 2523 O O . ALA B 1 124 ? 24.246 -22.543 24.777 1.00 50.63 124 ALA B O 1
ATOM 2525 N N . SER B 1 125 ? 23.069 -21.789 26.571 1.00 48.44 125 SER B N 1
ATOM 2526 C CA . SER B 1 125 ? 22.034 -22.834 26.551 1.00 50.47 125 SER B CA 1
ATOM 2527 C C . SER B 1 125 ? 20.884 -22.550 25.559 1.00 57.23 125 SER B C 1
ATOM 2528 O O . SER B 1 125 ? 19.948 -23.361 25.461 1.00 57.88 125 SER B O 1
ATOM 2531 N N . GLY B 1 126 ? 20.993 -21.440 24.813 1.00 54.36 126 GLY B N 1
ATOM 2532 C CA . GLY B 1 126 ? 20.041 -21.064 23.775 1.00 54.94 126 GLY B CA 1
ATOM 2533 C C . GLY B 1 126 ? 18.821 -20.282 24.217 1.00 60.36 126 GLY B C 1
ATOM 2534 O O . GLY B 1 126 ? 17.879 -20.141 23.439 1.00 61.39 126 GLY B O 1
ATOM 2535 N N . ASN B 1 127 ? 18.804 -19.770 25.441 1.00 56.52 127 ASN B N 1
ATOM 2536 C CA . ASN B 1 127 ? 17.654 -18.967 25.869 1.00 56.66 127 ASN B CA 1
ATOM 2537 C C . ASN B 1 127 ? 18.076 -17.494 26.097 1.00 59.20 127 ASN B C 1
ATOM 2538 O O . ASN B 1 127 ? 19.213 -17.117 25.752 1.00 56.56 127 ASN B O 1
ATOM 2543 N N . TYR B 1 128 ? 17.137 -16.654 26.585 1.00 57.03 128 TYR B N 1
ATOM 2544 C CA . TYR B 1 128 ? 17.415 -15.245 26.813 1.00 56.52 128 TYR B CA 1
ATOM 2545 C C . TYR B 1 128 ? 17.247 -14.835 28.282 1.00 60.79 128 TYR B C 1
ATOM 2546 O O . TYR B 1 128 ? 16.326 -15.308 28.953 1.00 60.71 128 TYR B O 1
ATOM 2555 N N . ILE B 1 129 ? 18.118 -13.925 28.763 1.00 56.78 129 ILE B N 1
ATOM 2556 C CA . ILE B 1 129 ? 18.010 -13.328 30.097 1.00 56.65 129 ILE B CA 1
ATOM 2557 C C . ILE B 1 129 ? 17.215 -12.042 29.738 1.00 60.08 129 ILE B C 1
ATOM 2558 O O . ILE B 1 129 ? 17.810 -11.137 29.180 1.00 58.85 129 ILE B O 1
ATOM 2563 N N . ALA B 1 130 ? 15.863 -11.991 29.911 1.00 57.12 130 ALA B N 1
ATOM 2564 C CA . ALA B 1 130 ? 14.943 -10.922 29.414 1.00 56.90 130 ALA B CA 1
ATOM 2565 C C . ALA B 1 130 ? 15.197 -9.408 29.802 1.00 59.47 130 ALA B C 1
ATOM 2566 O O . ALA B 1 130 ? 15.021 -8.559 28.925 1.00 59.57 130 ALA B O 1
ATOM 2568 N N . ASN B 1 131 ? 15.476 -9.073 31.080 1.00 54.22 131 ASN B N 1
ATOM 2569 C CA . ASN B 1 131 ? 15.743 -7.733 31.647 1.00 53.21 131 ASN B CA 1
ATOM 2570 C C . ASN B 1 131 ? 17.230 -7.628 32.067 1.00 52.94 131 ASN B C 1
ATOM 2571 O O . ASN B 1 131 ? 17.539 -7.293 33.217 1.00 53.28 131 ASN B O 1
ATOM 2576 N N . ALA B 1 132 ? 18.145 -7.963 31.136 1.00 46.27 132 ALA B N 1
ATOM 2577 C CA . ALA B 1 132 ? 19.594 -7.974 31.388 1.00 44.50 132 ALA B CA 1
ATOM 2578 C C . ALA B 1 132 ? 20.161 -6.582 31.634 1.00 44.98 132 ALA B C 1
ATOM 2579 O O . ALA B 1 132 ? 21.110 -6.422 32.403 1.00 45.36 132 ALA B O 1
ATOM 2581 N N . TYR B 1 133 ? 19.581 -5.572 30.977 1.00 38.65 133 TYR B N 1
ATOM 2582 C CA . TYR B 1 133 ? 20.046 -4.194 31.095 1.00 36.19 133 TYR B CA 1
ATOM 2583 C C . TYR B 1 133 ? 19.050 -3.214 30.539 1.00 39.17 133 TYR B C 1
ATOM 2584 O O . TYR B 1 133 ? 18.170 -3.588 29.764 1.00 39.00 133 TYR B O 1
ATOM 2593 N N . LEU B 1 134 ? 19.213 -1.947 30.925 1.00 35.59 134 LEU B N 1
ATOM 2594 C CA . LEU B 1 134 ? 18.472 -0.814 30.400 1.00 35.76 134 LEU B CA 1
ATOM 2595 C C . LEU B 1 134 ? 19.270 -0.336 29.183 1.00 37.71 134 LEU B C 1
ATOM 2596 O O . LEU B 1 134 ? 20.467 -0.052 29.293 1.00 35.70 134 LEU B O 1
ATOM 2601 N N . GLU B 1 135 ? 18.613 -0.258 28.035 1.00 34.94 135 GLU B N 1
ATOM 2602 C CA . GLU B 1 135 ? 19.228 0.208 26.795 1.00 34.47 135 GLU B CA 1
ATOM 2603 C C . GLU B 1 135 ? 18.789 1.651 26.590 1.00 36.43 135 GLU B C 1
ATOM 2604 O O . GLU B 1 135 ? 17.592 1.946 26.678 1.00 35.95 135 GLU B O 1
ATOM 2610 N N . VAL B 1 136 ? 19.750 2.553 26.402 1.00 30.17 136 VAL B N 1
ATOM 2611 C CA . VAL B 1 136 ? 19.466 3.967 26.171 1.00 30.61 136 VAL B CA 1
ATOM 2612 C C . VAL B 1 136 ? 20.070 4.397 24.817 1.00 32.29 136 VAL B C 1
ATOM 2613 O O . VAL B 1 136 ? 21.234 4.105 24.527 1.00 29.80 136 VAL B O 1
ATOM 2617 N N . ALA B 1 137 ? 19.265 5.045 23.969 1.00 28.63 137 ALA B N 1
ATOM 2618 C CA . ALA B 1 137 ? 19.750 5.472 22.657 1.00 28.49 137 ALA B CA 1
ATOM 2619 C C . ALA B 1 137 ? 19.251 6.854 22.263 1.00 33.49 137 ALA B C 1
ATOM 2620 O O . ALA B 1 137 ? 18.296 7.369 22.857 1.00 34.19 137 ALA B O 1
ATOM 2622 N N . LEU B 1 138 ? 19.912 7.459 21.269 1.00 30.01 138 LEU B N 1
ATOM 2623 C CA . LEU B 1 138 ? 19.467 8.713 20.683 1.00 30.16 138 LEU B CA 1
ATOM 2624 C C . LEU B 1 138 ? 18.676 8.313 19.438 1.00 34.00 138 LEU B C 1
ATOM 2625 O O . LEU B 1 138 ? 19.220 7.684 18.532 1.00 33.26 138 LEU B O 1
ATOM 2630 N N . GLU B 1 139 ? 17.363 8.594 19.443 1.00 31.25 139 GLU B N 1
ATOM 2631 C CA . GLU B 1 139 ? 16.448 8.240 18.363 1.00 31.34 139 GLU B CA 1
ATOM 2632 C C . GLU B 1 139 ? 16.927 8.704 16.970 1.00 36.35 139 GLU B C 1
ATOM 2633 O O . GLU B 1 139 ? 16.877 7.926 16.015 1.00 35.67 139 GLU B O 1
ATOM 2639 N N . SER B 1 140 ? 17.428 9.951 16.874 1.00 33.70 140 SER B N 1
ATOM 2640 C CA . SER B 1 140 ? 17.936 10.551 15.648 1.00 33.35 140 SER B CA 1
ATOM 2641 C C . SER B 1 140 ? 19.123 9.783 15.060 1.00 35.64 140 SER B C 1
ATOM 2642 O O . SER B 1 140 ? 19.390 9.941 13.876 1.00 34.44 140 SER B O 1
ATOM 2645 N N . SER B 1 141 ? 19.795 8.926 15.867 1.00 31.04 141 SER B N 1
ATOM 2646 C CA . SER B 1 141 ? 20.939 8.114 15.419 1.00 30.22 141 SER B CA 1
ATOM 2647 C C . SER B 1 141 ? 20.502 6.753 14.826 1.00 33.81 141 SER B C 1
ATOM 2648 O O . SER B 1 141 ? 21.358 5.914 14.528 1.00 32.22 141 SER B O 1
ATOM 2651 N N . SER B 1 142 ? 19.177 6.547 14.641 1.00 30.99 142 SER B N 1
ATOM 2652 C CA . SER B 1 142 ? 18.608 5.301 14.104 1.00 31.19 142 SER B CA 1
ATOM 2653 C C . SER B 1 142 ? 19.298 4.818 12.826 1.00 35.71 142 SER B C 1
ATOM 2654 O O . SER B 1 142 ? 19.582 5.618 11.941 1.00 33.89 142 SER B O 1
ATOM 2657 N N . LEU B 1 143 ? 19.594 3.517 12.752 1.00 34.93 143 LEU B N 1
ATOM 2658 C CA . LEU B 1 143 ? 20.237 2.901 11.590 1.00 35.69 143 LEU B CA 1
ATOM 2659 C C . LEU B 1 143 ? 19.267 1.949 10.877 1.00 44.49 143 LEU B C 1
ATOM 2660 O O . LEU B 1 143 ? 19.647 1.287 9.904 1.00 43.98 143 LEU B O 1
ATOM 2665 N N . GLY B 1 144 ? 18.025 1.911 11.369 1.00 44.22 144 GLY B N 1
ATOM 2666 C CA . GLY B 1 144 ? 16.967 1.040 10.873 1.00 45.69 144 GLY B CA 1
ATOM 2667 C C . GLY B 1 144 ? 17.050 -0.340 11.502 1.00 51.63 144 GLY B C 1
ATOM 2668 O O . GLY B 1 144 ? 18.117 -0.739 11.979 1.00 50.16 144 GLY B O 1
ATOM 2669 N N . SER B 1 145 ? 15.918 -1.076 11.511 1.00 50.60 145 SER B N 1
ATOM 2670 C CA . SER B 1 145 ? 15.779 -2.444 12.048 1.00 51.49 145 SER B CA 1
ATOM 2671 C C . SER B 1 145 ? 16.236 -2.595 13.520 1.00 55.38 145 SER B C 1
ATOM 2672 O O . SER B 1 145 ? 16.947 -3.547 13.863 1.00 55.94 145 SER B O 1
ATOM 2675 N N . GLY B 1 146 ? 15.822 -1.644 14.365 1.00 50.60 146 GLY B N 1
ATOM 2676 C CA . GLY B 1 146 ? 16.135 -1.606 15.792 1.00 48.81 146 GLY B CA 1
ATOM 2677 C C . GLY B 1 146 ? 17.586 -1.316 16.141 1.00 49.07 146 GLY B C 1
ATOM 2678 O O . GLY B 1 146 ? 18.008 -1.559 17.275 1.00 48.85 146 GLY B O 1
ATOM 2679 N N . SER B 1 147 ? 18.364 -0.804 15.174 1.00 42.34 147 SER B N 1
ATOM 2680 C CA . SER B 1 147 ? 19.775 -0.473 15.365 1.00 39.59 147 SER B CA 1
ATOM 2681 C C . SER B 1 147 ? 19.932 1.045 15.480 1.00 37.69 147 SER B C 1
ATOM 2682 O O . SER B 1 147 ? 19.167 1.792 14.865 1.00 35.76 147 SER B O 1
ATOM 2685 N N . TYR B 1 148 ? 20.870 1.497 16.330 1.00 30.81 148 TYR B N 1
ATOM 2686 C CA . TYR B 1 148 ? 21.121 2.918 16.579 1.00 29.25 148 TYR B CA 1
ATOM 2687 C C . TYR B 1 148 ? 22.617 3.148 16.614 1.00 30.64 148 TYR B C 1
ATOM 2688 O O . TYR B 1 148 ? 23.331 2.297 17.123 1.00 30.57 148 TYR B O 1
ATOM 2697 N N . MET B 1 149 ? 23.094 4.273 16.058 1.00 25.07 149 MET B N 1
ATOM 2698 C CA . MET B 1 149 ? 24.537 4.570 16.065 1.00 24.76 149 MET B CA 1
ATOM 2699 C C . MET B 1 149 ? 25.007 4.913 17.490 1.00 29.65 149 MET B C 1
ATOM 2700 O O . MET B 1 149 ? 26.102 4.496 17.886 1.00 30.05 149 MET B O 1
ATOM 2705 N N . LEU B 1 150 ? 24.192 5.694 18.241 1.00 26.25 150 LEU B N 1
ATOM 2706 C CA . LEU B 1 150 ? 24.504 6.107 19.614 1.00 27.46 150 LEU B CA 1
ATOM 2707 C C . LEU B 1 150 ? 23.589 5.337 20.559 1.00 31.75 150 LEU B C 1
ATOM 2708 O O . LEU B 1 150 ? 22.376 5.583 20.611 1.00 30.52 150 LEU B O 1
ATOM 2713 N N . GLN B 1 151 ? 24.170 4.365 21.254 1.00 28.34 151 GLN B N 1
ATOM 2714 C CA . GLN B 1 151 ? 23.458 3.476 22.148 1.00 29.02 151 GLN B CA 1
ATOM 2715 C C . GLN B 1 151 ? 24.364 3.022 23.295 1.00 32.86 151 GLN B C 1
ATOM 2716 O O . GLN B 1 151 ? 25.543 2.746 23.078 1.00 32.59 151 GLN B O 1
ATOM 2722 N N . MET B 1 152 ? 23.792 2.959 24.511 1.00 30.33 152 MET B N 1
ATOM 2723 C CA . MET B 1 152 ? 24.454 2.580 25.759 1.00 30.91 152 MET B CA 1
ATOM 2724 C C . MET B 1 152 ? 23.620 1.567 26.526 1.00 33.63 152 MET B C 1
ATOM 2725 O O . MET B 1 152 ? 22.407 1.460 26.310 1.00 32.17 152 MET B O 1
ATOM 2730 N N . ARG B 1 153 ? 24.262 0.924 27.515 1.00 30.33 153 ARG B N 1
ATOM 2731 C CA . ARG B 1 153 ? 23.649 -0.062 28.401 1.00 30.85 153 ARG B CA 1
ATOM 2732 C C . ARG B 1 153 ? 23.934 0.268 29.869 1.00 34.03 153 ARG B C 1
ATOM 2733 O O . ARG B 1 153 ? 25.075 0.601 30.233 1.00 32.46 153 ARG B O 1
ATOM 2741 N N . PHE B 1 154 ? 22.896 0.161 30.706 1.00 29.79 154 PHE B N 1
ATOM 2742 C CA . PHE B 1 154 ? 23.000 0.377 32.146 1.00 29.81 154 PHE B CA 1
ATOM 2743 C C . PHE B 1 154 ? 22.374 -0.764 32.913 1.00 36.09 154 PHE B C 1
ATOM 2744 O O . PHE B 1 154 ? 21.374 -1.328 32.470 1.00 35.30 154 PHE B O 1
ATOM 2752 N N . LYS B 1 155 ? 22.999 -1.143 34.041 1.00 34.75 155 LYS B N 1
ATOM 2753 C CA . LYS B 1 155 ? 22.486 -2.162 34.950 1.00 35.95 155 LYS B CA 1
ATOM 2754 C C . LYS B 1 155 ? 21.832 -1.437 36.116 1.00 39.84 155 LYS B C 1
ATOM 2755 O O . LYS B 1 155 ? 22.421 -0.510 36.674 1.00 39.41 155 LYS B O 1
ATOM 2761 N N . ASP B 1 156 ? 20.626 -1.851 36.483 1.00 37.42 156 ASP B N 1
ATOM 2762 C CA . ASP B 1 156 ? 19.913 -1.216 37.572 1.00 38.86 156 ASP B CA 1
ATOM 2763 C C . ASP B 1 156 ? 20.244 -1.944 38.873 1.00 45.89 156 ASP B C 1
ATOM 2764 O O . ASP B 1 156 ? 20.036 -3.153 38.994 1.00 45.74 156 ASP B O 1
ATOM 2769 N N . TYR B 1 157 ? 20.753 -1.198 39.853 1.00 44.48 157 TYR B N 1
ATOM 2770 C CA . TYR B 1 157 ? 21.163 -1.723 41.155 1.00 46.72 157 TYR B CA 1
ATOM 2771 C C . TYR B 1 157 ? 20.243 -1.362 42.308 1.00 54.41 157 TYR B C 1
ATOM 2772 O O . TYR B 1 157 ? 20.658 -1.464 43.478 1.00 55.65 157 TYR B O 1
ATOM 2781 N N . SER B 1 158 ? 19.020 -0.926 42.004 1.00 51.96 158 SER B N 1
ATOM 2782 C CA . SER B 1 158 ? 18.044 -0.589 43.033 1.00 87.83 158 SER B CA 1
ATOM 2783 C C . SER B 1 158 ? 17.132 -1.809 43.355 1.00 120.47 158 SER B C 1
ATOM 2784 O O . SER B 1 158 ? 16.988 -2.736 42.556 1.00 78.91 158 SER B O 1
ATOM 2787 N N . PRO B 1 165 ? 8.299 1.429 32.814 1.00 81.36 165 PRO B N 1
ATOM 2788 C CA . PRO B 1 165 ? 7.414 2.595 32.718 1.00 81.54 165 PRO B CA 1
ATOM 2789 C C . PRO B 1 165 ? 7.118 2.974 31.267 1.00 85.20 165 PRO B C 1
ATOM 2790 O O . PRO B 1 165 ? 8.043 3.238 30.495 1.00 84.65 165 PRO B O 1
ATOM 2794 N N . SER B 1 166 ? 5.824 2.968 30.894 1.00 81.46 166 SER B N 1
ATOM 2795 C CA . SER B 1 166 ? 5.350 3.293 29.547 1.00 80.91 166 SER B CA 1
ATOM 2796 C C . SER B 1 166 ? 5.386 4.799 29.293 1.00 82.97 166 SER B C 1
ATOM 2797 O O . SER B 1 166 ? 5.062 5.586 30.185 1.00 82.94 166 SER B O 1
ATOM 2800 N N . GLY B 1 167 ? 5.750 5.168 28.070 1.00 77.36 167 GLY B N 1
ATOM 2801 C CA . GLY B 1 167 ? 5.859 6.556 27.646 1.00 76.20 167 GLY B CA 1
ATOM 2802 C C . GLY B 1 167 ? 7.301 6.986 27.477 1.00 76.59 167 GLY B C 1
ATOM 2803 O O . GLY B 1 167 ? 8.193 6.494 28.183 1.00 75.87 167 GLY B O 1
ATOM 2804 N N . ARG B 1 168 ? 7.525 7.893 26.509 1.00 70.39 168 ARG B N 1
ATOM 2805 C CA . ARG B 1 168 ? 8.834 8.441 26.167 1.00 68.33 168 ARG B CA 1
ATOM 2806 C C . ARG B 1 168 ? 9.313 9.413 27.249 1.00 69.50 168 ARG B C 1
ATOM 2807 O O . ARG B 1 168 ? 10.378 9.177 27.809 1.00 67.88 168 ARG B O 1
ATOM 2815 N N . GLN B 1 169 ? 8.527 10.478 27.564 1.00 64.98 169 GLN B N 1
ATOM 2816 C CA . GLN B 1 169 ? 8.882 11.449 28.612 1.00 64.38 169 GLN B CA 1
ATOM 2817 C C . GLN B 1 169 ? 8.875 10.796 30.020 1.00 64.89 169 GLN B C 1
ATOM 2818 O O . GLN B 1 169 ? 9.656 11.206 30.883 1.00 63.20 169 GLN B O 1
ATOM 2824 N N . ASN B 1 170 ? 8.034 9.748 30.218 1.00 59.61 170 ASN B N 1
ATOM 2825 C CA . ASN B 1 170 ? 7.933 8.980 31.460 1.00 58.67 170 ASN B CA 1
ATOM 2826 C C . ASN B 1 170 ? 9.194 8.152 31.729 1.00 59.69 170 ASN B C 1
ATOM 2827 O O . ASN B 1 170 ? 9.784 8.326 32.795 1.00 58.97 170 ASN B O 1
ATOM 2832 N N . ARG B 1 171 ? 9.592 7.229 30.791 1.00 54.19 171 ARG B N 1
ATOM 2833 C CA . ARG B 1 171 ? 10.819 6.421 30.896 1.00 52.16 171 ARG B CA 1
ATOM 2834 C C . ARG B 1 171 ? 12.023 7.354 31.054 1.00 50.76 171 ARG B C 1
ATOM 2835 O O . ARG B 1 171 ? 12.953 7.037 31.785 1.00 49.91 171 ARG B O 1
ATOM 2843 N N . LEU B 1 172 ? 11.963 8.526 30.410 1.00 44.71 172 LEU B N 1
ATOM 2844 C CA . LEU B 1 172 ? 12.959 9.588 30.486 1.00 43.79 172 LEU B CA 1
ATOM 2845 C C . LEU B 1 172 ? 13.070 10.084 31.938 1.00 45.52 172 LEU B C 1
ATOM 2846 O O . LEU B 1 172 ? 14.177 10.208 32.453 1.00 43.74 172 LEU B O 1
ATOM 2851 N N . GLU B 1 173 ? 11.915 10.328 32.600 1.00 40.84 173 GLU B N 1
ATOM 2852 C CA . GLU B 1 173 ? 11.848 10.742 33.999 1.00 40.74 173 GLU B CA 1
ATOM 2853 C C . GLU B 1 173 ? 12.371 9.633 34.924 1.00 43.35 173 GLU B C 1
ATOM 2854 O O . GLU B 1 173 ? 13.068 9.955 35.886 1.00 42.09 173 GLU B O 1
ATOM 2860 N N . TRP B 1 174 ? 12.084 8.343 34.614 1.00 40.87 174 TRP B N 1
ATOM 2861 C CA . TRP B 1 174 ? 12.607 7.224 35.404 1.00 42.23 174 TRP B CA 1
ATOM 2862 C C . TRP B 1 174 ? 14.144 7.270 35.375 1.00 42.44 174 TRP B C 1
ATOM 2863 O O . TRP B 1 174 ? 14.776 7.157 36.430 1.00 41.15 174 TRP B O 1
ATOM 2874 N N . ILE B 1 175 ? 14.736 7.436 34.169 1.00 37.43 175 ILE B N 1
ATOM 2875 C CA . ILE B 1 175 ? 16.199 7.509 33.977 1.00 35.71 175 ILE B CA 1
ATOM 2876 C C . ILE B 1 175 ? 16.760 8.628 34.856 1.00 38.39 175 ILE B C 1
ATOM 2877 O O . ILE B 1 175 ? 17.656 8.377 35.660 1.00 36.98 175 ILE B O 1
ATOM 2882 N N . GLU B 1 176 ? 16.180 9.842 34.742 1.00 36.78 176 GLU B N 1
ATOM 2883 C CA . GLU B 1 176 ? 16.580 11.030 35.501 1.00 38.05 176 GLU B CA 1
ATOM 2884 C C . GLU B 1 176 ? 16.481 10.851 37.026 1.00 43.75 176 GLU B C 1
ATOM 2885 O O . GLU B 1 176 ? 17.291 11.420 37.757 1.00 44.84 176 GLU B O 1
ATOM 2891 N N . ASN B 1 177 ? 15.514 10.042 37.498 1.00 40.10 177 ASN B N 1
ATOM 2892 C CA . ASN B 1 177 ? 15.297 9.772 38.925 1.00 39.63 177 ASN B CA 1
ATOM 2893 C C . ASN B 1 177 ? 16.114 8.585 39.459 1.00 42.87 177 ASN B C 1
ATOM 2894 O O . ASN B 1 177 ? 16.135 8.360 40.675 1.00 43.71 177 ASN B O 1
ATOM 2899 N N . ASN B 1 178 ? 16.788 7.838 38.564 1.00 37.39 178 ASN B N 1
ATOM 2900 C CA . ASN B 1 178 ? 17.564 6.654 38.935 1.00 36.01 178 ASN B CA 1
ATOM 2901 C C . ASN B 1 178 ? 19.022 6.706 38.500 1.00 37.29 178 ASN B C 1
ATOM 2902 O O . ASN B 1 178 ? 19.667 5.666 38.402 1.00 35.55 178 ASN B O 1
ATOM 2907 N N . LEU B 1 179 ? 19.541 7.917 38.270 1.00 34.91 179 LEU B N 1
ATOM 2908 C CA . LEU B 1 179 ? 20.921 8.178 37.843 1.00 35.71 179 LEU B CA 1
ATOM 2909 C C . LEU B 1 179 ? 21.942 7.589 38.821 1.00 39.91 179 LEU B C 1
ATOM 2910 O O . LEU B 1 179 ? 22.983 7.096 38.389 1.00 40.47 179 LEU B O 1
ATOM 2915 N N . GLU B 1 180 ? 21.639 7.638 40.141 1.00 35.54 180 GLU B N 1
ATOM 2916 C CA . GLU B 1 180 ? 22.502 7.097 41.192 1.00 35.40 180 GLU B CA 1
ATOM 2917 C C . GLU B 1 180 ? 22.355 5.579 41.354 1.00 38.48 180 GLU B C 1
ATOM 2918 O O . GLU B 1 180 ? 23.192 4.961 42.016 1.00 39.16 180 GLU B O 1
ATOM 2924 N N . ASN B 1 181 ? 21.282 4.984 40.798 1.00 33.97 181 ASN B N 1
ATOM 2925 C CA . ASN B 1 181 ? 20.964 3.546 40.916 1.00 33.89 181 ASN B CA 1
ATOM 2926 C C . ASN B 1 181 ? 21.410 2.714 39.728 1.00 38.48 181 ASN B C 1
ATOM 2927 O O . ASN B 1 181 ? 21.240 1.498 39.742 1.00 39.67 181 ASN B O 1
ATOM 2932 N N . ILE B 1 182 ? 21.969 3.341 38.699 1.00 33.24 182 ILE B N 1
ATOM 2933 C CA . ILE B 1 182 ? 22.377 2.608 37.509 1.00 31.67 182 ILE B CA 1
ATOM 2934 C C . ILE B 1 182 ? 23.863 2.766 37.238 1.00 35.89 182 ILE B C 1
ATOM 2935 O O . ILE B 1 182 ? 24.446 3.817 37.517 1.00 35.75 182 ILE B O 1
ATOM 2940 N N . ARG B 1 183 ? 24.478 1.709 36.718 1.00 32.65 183 ARG B N 1
ATOM 2941 C CA . ARG B 1 183 ? 25.896 1.717 36.381 1.00 36.16 183 ARG B CA 1
ATOM 2942 C C . ARG B 1 183 ? 26.174 1.048 35.046 1.00 35.00 183 ARG B C 1
ATOM 2943 O O . ARG B 1 183 ? 27.209 1.383 34.426 1.00 33.01 183 ARG B O 1
#

Secondary structure (DSSP, 8-state):
---SHHHHHHHHHHHHHH-SSTHHHHTSTTT---HHHHHHHHTT-S-TTTSBHHHHHHHHHHHS-HHHHHHHHHHHHHHHT-HHHHHH--HHHHHHHHHHHHHHHHHHHHGGGEEEEEEEEE-TTS-EEEEEEEEEEEGGGEEETTEESSEEEE-B--SS-----SSHHHHHHHHHH-TTTB-/---SHHHHHHHHHHHHHH-SSTHHHHTSTTT---HHHHHHHHTT-S-TTTSBHHHHHHHHHHHS-HHHHHHHHHHHHHHHT-HHHHHHS-HHHHHHHHHHHHHHHHHHHSGGGEEEEEEEEE-TTS-EEEEEEEEEEEGGGEEETTEESSEEEE-B----SHHHHHHHHHH-TTTB-

InterPro domains:
  IPR049858 Anti-CRISPR type II subtype A6-like [PF28149] (1-179)

Sequence (360 aa):
MKINDDIKELILEYMSRYFKFENDFYKLPGIKFTDANWQKFKNGGTDIEKMGAARVNAMLDCLFDDFELAMIGKAQTNYYNDNSLKMNMPFYTYYDMFKKQQLLKWLKNNRDDVIGGTGRMYTASGNYIANAYLEVALESSSLGSGSYMLQMRFKDYSKGQEPIPSGRQNRLEWIENNLENIRMKINDDIKELILEYMSRYFKFENDFYKLPGIKFTDANWQKFKNGGTDIEKMGAARVNAMLDCLFDDFELAMIGKAQTNYYNDNSLKMNMPFYTYYDMFKKQQLLKWLKNNRDDVIGGTGRMYTASGNYIANAYLEVALESSSLGSGSYMLQMRFKDYSPSGRQNRLEWIENNLENIR

Nearest PDB structures (foldseek):
  6eyx-assembly1_B  TM=1.006E+00  e=1.721E-34  Moineauvirus DT1
  6rj9-assembly1_A  TM=9.919E-01  e=1.028E-31  Streptococcus phage D1811
  6eyx-assembly1_B  TM=9.989E-01  e=3.292E-32  Moineauvirus DT1
  6rj9-assembly1_A  TM=9.876E-01  e=4.665E-32  Streptococcus phage D1811
  2csf-assembly1_A  TM=6.151E-01  e=4.355E+00  Homo sapiens